Protein AF-0000000072548575 (afdb_homodimer)

Foldseek 3Di:
DKEKEAAPDPVQRVLLVCLCVVQPHDYHYDYQLRDDLVNLVLQCQLDPHSCVFFDPVLNVVCVVPVDDPVVSSVVCNVGVNHTTQPGWMDDDSDIDGVDGSVRSCVSHDPVVVVVVVVVVVVVVV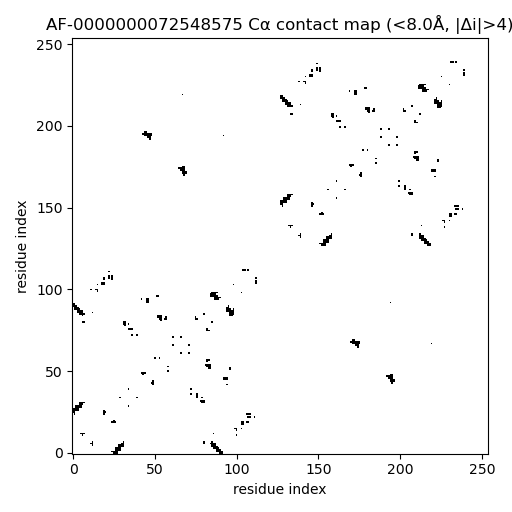VD/DKEKEAAPDPVQRVLLVCLCVVQPHDYHYDYQLRDDLVNLVLQCQLDPHSCVFFDPVLNVVCVVPVDDPVVSSVVCNVGVNHTTQDGWMDDDSDIDGVDGSVRSCVSHDPVVNVVVVVVVVVVVVVD

pLDDT: mean 92.43, std 7.22, range [57.81, 98.56]

Organism: Streptococcus suis (strain BM407) (NCBI:txid568814)

Structure (mmCIF, N/CA/C/O backbone):
data_AF-0000000072548575-model_v1
#
loop_
_entity.id
_entity.type
_entity.pdbx_description
1 polymer 'Arsenate reductase'
#
loop_
_atom_site.group_PDB
_atom_site.id
_atom_site.type_symbol
_atom_site.label_atom_id
_atom_site.label_alt_id
_atom_site.label_comp_id
_atom_site.label_asym_id
_atom_site.label_entity_id
_atom_site.label_seq_id
_atom_site.pdbx_PDB_ins_code
_atom_site.Cartn_x
_atom_site.Cartn_y
_atom_site.Cartn_z
_atom_site.occupancy
_atom_site.B_iso_or_equiv
_atom_site.auth_seq_id
_atom_site.auth_comp_id
_atom_site.auth_asym_id
_atom_site.auth_atom_id
_atom_site.pdbx_PDB_model_num
ATOM 1 N N . MET A 1 1 ? -8.891 12.344 17.984 1 85.69 1 MET A N 1
ATOM 2 C CA . MET A 1 1 ? -7.711 13.156 18.25 1 85.69 1 MET A CA 1
ATOM 3 C C . MET A 1 1 ? -6.859 13.305 16.984 1 85.69 1 MET A C 1
ATOM 5 O O . MET A 1 1 ? -6.766 12.375 16.188 1 85.69 1 MET A O 1
ATOM 9 N N . LEU A 1 2 ? -6.418 14.523 16.844 1 95.12 2 LEU A N 1
ATOM 10 C CA . LEU A 1 2 ? -5.613 14.852 15.672 1 95.12 2 LEU A CA 1
ATOM 11 C C . LEU A 1 2 ? -4.152 14.477 15.891 1 95.12 2 LEU A C 1
ATOM 13 O O . LEU A 1 2 ? -3.619 14.656 16.984 1 95.12 2 LEU A O 1
ATOM 17 N N . GLU A 1 3 ? -3.57 13.828 14.898 1 97.38 3 GLU A N 1
ATOM 18 C CA . GLU A 1 3 ? -2.133 13.578 14.93 1 97.38 3 GLU A CA 1
ATOM 19 C C . GLU A 1 3 ? -1.395 14.461 13.93 1 97.38 3 GLU A C 1
ATOM 21 O O . GLU A 1 3 ? -1.785 14.547 12.766 1 97.38 3 GLU A O 1
ATOM 26 N N . VAL A 1 4 ? -0.357 15.055 14.5 1 97.88 4 VAL A N 1
ATOM 27 C CA . VAL A 1 4 ? 0.441 15.93 13.648 1 97.88 4 VAL A CA 1
ATOM 28 C C . VAL A 1 4 ? 1.871 15.398 13.562 1 97.88 4 VAL A C 1
ATOM 30 O O . VAL A 1 4 ? 2.521 15.18 14.586 1 97.88 4 VAL A O 1
ATOM 33 N N . TYR A 1 5 ? 2.297 15.156 12.367 1 98.38 5 TYR A N 1
ATOM 34 C CA . TYR A 1 5 ? 3.684 14.805 12.094 1 98.38 5 TYR A CA 1
ATOM 35 C C . TYR A 1 5 ? 4.461 16 11.57 1 98.38 5 TYR A C 1
ATOM 37 O O . TYR A 1 5 ? 4.133 16.547 10.516 1 98.38 5 TYR A O 1
ATOM 45 N N . LEU A 1 6 ? 5.496 16.344 12.227 1 97.56 6 LEU A N 1
ATOM 46 C CA . LEU A 1 6 ? 6.184 17.609 11.969 1 97.56 6 LEU A CA 1
ATOM 47 C C . LEU A 1 6 ? 7.223 17.453 10.859 1 97.56 6 LEU A C 1
ATOM 49 O O . LEU A 1 6 ? 7.855 16.391 10.75 1 97.56 6 LEU A O 1
ATOM 53 N N . GLY A 1 7 ? 7.336 18.531 10.094 1 95.56 7 GLY A N 1
ATOM 54 C CA . GLY A 1 7 ? 8.352 18.562 9.055 1 95.56 7 GLY A CA 1
ATOM 55 C C . GLY A 1 7 ? 9.688 19.109 9.539 1 95.56 7 GLY A C 1
ATOM 56 O O . GLY A 1 7 ? 9.961 19.094 10.742 1 95.56 7 GLY A O 1
ATOM 57 N N . ASN A 1 8 ? 10.547 19.438 8.578 1 93.5 8 ASN A N 1
ATOM 58 C CA . ASN A 1 8 ? 11.906 19.859 8.914 1 93.5 8 ASN A CA 1
ATOM 59 C C . ASN A 1 8 ? 12 21.375 9.078 1 93.5 8 ASN A C 1
ATOM 61 O O . ASN A 1 8 ? 13.055 21.906 9.422 1 93.5 8 ASN A O 1
ATOM 65 N N . ASN A 1 9 ? 10.984 22.016 8.812 1 93.81 9 ASN A N 1
ATOM 66 C CA . ASN A 1 9 ? 10.969 23.469 8.961 1 93.81 9 ASN A CA 1
ATOM 67 C C . ASN A 1 9 ? 10.336 23.891 10.289 1 93.81 9 ASN A C 1
ATOM 69 O O . ASN A 1 9 ? 9.133 23.719 10.484 1 93.81 9 ASN A O 1
ATOM 73 N N . ALA A 1 10 ? 11.141 24.375 11.055 1 94.06 10 ALA A N 1
ATOM 74 C CA . ALA A 1 10 ? 10.719 24.719 12.406 1 94.06 10 ALA A CA 1
ATOM 75 C C . ALA A 1 10 ? 9.68 25.828 12.398 1 94.06 10 ALA A C 1
ATOM 77 O O . ALA A 1 10 ? 8.734 25.828 13.188 1 94.06 10 ALA A O 1
ATOM 78 N N . ASN A 1 11 ? 9.852 26.828 11.516 1 95.06 11 ASN A N 1
ATOM 79 C CA . ASN A 1 11 ? 8.906 27.938 11.461 1 95.06 11 ASN A CA 1
ATOM 80 C C . ASN A 1 11 ? 7.52 27.469 11.016 1 95.06 11 ASN A C 1
ATOM 82 O O . ASN A 1 11 ? 6.512 27.828 11.625 1 95.06 11 ASN A O 1
ATOM 86 N N . THR A 1 12 ? 7.539 26.688 9.984 1 93.38 12 THR A N 1
ATOM 87 C CA . THR A 1 12 ? 6.273 26.156 9.508 1 93.38 12 THR A CA 1
ATOM 88 C C . THR A 1 12 ? 5.605 25.297 10.578 1 93.38 12 THR A C 1
ATOM 90 O O . THR A 1 12 ? 4.398 25.406 10.805 1 93.38 12 THR A O 1
ATOM 93 N N . ASN A 1 13 ? 6.379 24.453 11.25 1 96.31 13 ASN A N 1
ATOM 94 C CA . ASN A 1 13 ? 5.852 23.641 12.336 1 96.31 13 ASN A CA 1
ATOM 95 C C . ASN A 1 13 ? 5.215 24.5 13.422 1 96.31 13 ASN A C 1
ATOM 97 O O . ASN A 1 13 ? 4.102 24.203 13.867 1 96.31 13 ASN A O 1
ATOM 101 N N . GLN A 1 14 ? 5.941 25.516 13.773 1 96.12 14 GLN A N 1
ATOM 102 C CA . GLN A 1 14 ? 5.488 26.391 14.844 1 96.12 14 GLN A CA 1
ATOM 103 C C . GLN A 1 14 ? 4.188 27.094 14.461 1 96.12 14 GLN A C 1
ATOM 105 O O . GLN A 1 14 ? 3.256 27.156 15.266 1 96.12 14 GLN A O 1
ATOM 110 N N . ASP A 1 15 ? 4.129 27.625 13.25 1 96.25 15 ASP A N 1
ATOM 111 C CA . ASP A 1 15 ? 2.936 28.312 12.781 1 96.25 15 ASP A CA 1
ATOM 112 C C . ASP A 1 15 ? 1.728 27.375 12.758 1 96.25 15 ASP A C 1
ATOM 114 O O . ASP A 1 15 ? 0.638 27.75 13.195 1 96.25 15 ASP A O 1
ATOM 118 N N . LEU A 1 16 ? 1.926 26.234 12.266 1 95.56 16 LEU A N 1
ATOM 119 C CA . LEU A 1 16 ? 0.871 25.234 12.164 1 95.56 16 LEU A CA 1
ATOM 120 C C . LEU A 1 16 ? 0.317 24.875 13.539 1 95.56 16 LEU A C 1
ATOM 122 O O . LEU A 1 16 ? -0.897 24.922 13.758 1 95.56 16 LEU A O 1
ATOM 126 N N . LEU A 1 17 ? 1.174 24.609 14.508 1 96.06 17 LEU A N 1
ATOM 127 C CA . LEU A 1 17 ? 0.765 24.234 15.852 1 96.06 17 LEU A CA 1
ATOM 128 C C . LEU A 1 17 ? 0.104 25.406 16.562 1 96.06 17 LEU A C 1
ATOM 130 O O . LEU A 1 17 ? -0.819 25.203 17.359 1 96.06 17 LEU A O 1
ATOM 134 N N . ALA A 1 18 ? 0.625 26.594 16.281 1 96.38 18 ALA A N 1
ATOM 135 C CA . ALA A 1 18 ? 0.05 27.781 16.891 1 96.38 18 ALA A CA 1
ATOM 136 C C . ALA A 1 18 ? -1.42 27.938 16.516 1 96.38 18 ALA A C 1
ATOM 138 O O . ALA A 1 18 ? -2.25 28.297 17.359 1 96.38 18 ALA A O 1
ATOM 139 N N . ILE A 1 19 ? -1.729 27.656 15.258 1 94.69 19 ILE A N 1
ATOM 140 C CA . ILE A 1 19 ? -3.102 27.766 14.773 1 94.69 19 ILE A CA 1
ATOM 141 C C . ILE A 1 19 ? -3.992 26.781 15.531 1 94.69 19 ILE A C 1
ATOM 143 O O . ILE A 1 19 ? -5.051 27.156 16.047 1 94.69 19 ILE A O 1
ATOM 147 N N . LEU A 1 20 ? -3.578 25.578 15.703 1 95 20 LEU A N 1
ATOM 148 C CA . LEU A 1 20 ? -4.359 24.547 16.391 1 95 20 LEU A CA 1
ATOM 149 C C . LEU A 1 20 ? -4.543 24.906 17.859 1 95 20 LEU A C 1
ATOM 151 O O . LEU A 1 20 ? -5.648 24.797 18.391 1 95 20 LEU A O 1
ATOM 155 N N . THR A 1 21 ? -3.455 25.344 18.422 1 94.94 21 THR A N 1
ATOM 156 C CA . THR A 1 21 ? -3.473 25.656 19.859 1 94.94 21 THR A CA 1
ATOM 157 C C . THR A 1 21 ? -4.34 26.891 20.125 1 94.94 21 THR A C 1
ATOM 159 O O . THR A 1 21 ? -5.098 26.922 21.094 1 94.94 21 THR A O 1
ATOM 162 N N . THR A 1 22 ? -4.203 27.812 19.281 1 93.75 22 THR A N 1
ATOM 163 C CA . THR A 1 22 ? -4.945 29.062 19.438 1 93.75 22 THR A CA 1
ATOM 164 C C . THR A 1 22 ? -6.445 28.797 19.469 1 93.75 22 THR A C 1
ATOM 166 O O . THR A 1 22 ? -7.172 29.406 20.266 1 93.75 22 THR A O 1
ATOM 169 N N . TYR A 1 23 ? -6.871 27.797 18.75 1 92.62 23 TYR A N 1
ATOM 170 C CA . TYR A 1 23 ? -8.305 27.562 18.641 1 92.62 23 TYR A CA 1
ATOM 171 C C . TYR A 1 23 ? -8.719 26.328 19.438 1 92.62 23 TYR A C 1
ATOM 173 O O . TYR A 1 23 ? -9.812 25.797 19.234 1 92.62 23 TYR A O 1
ATOM 181 N N . GLY A 1 24 ? -7.828 25.828 20.125 1 92 24 GLY A N 1
ATOM 182 C CA . GLY A 1 24 ? -8.148 24.828 21.141 1 92 24 GLY A CA 1
ATOM 183 C C . GLY A 1 24 ? -8.289 23.438 20.578 1 92 24 GLY A C 1
ATOM 184 O O . GLY A 1 24 ? -9.047 22.609 21.109 1 92 24 GLY A O 1
ATOM 185 N N . VAL A 1 25 ? -7.629 23.172 19.5 1 94.38 25 VAL A N 1
ATOM 186 C CA . VAL A 1 25 ? -7.676 21.844 18.922 1 94.38 25 VAL A CA 1
ATOM 187 C C . VAL A 1 25 ? -6.68 20.922 19.641 1 94.38 25 VAL A C 1
ATOM 189 O O . VAL A 1 25 ? -5.508 21.281 19.797 1 94.38 25 VAL A O 1
ATOM 192 N N . THR A 1 26 ? -7.145 19.797 20.109 1 94.75 26 THR A N 1
ATOM 193 C CA . THR A 1 26 ? -6.281 18.812 20.766 1 94.75 26 THR A CA 1
ATOM 194 C C . THR A 1 26 ? -5.551 17.969 19.719 1 94.75 26 THR A C 1
ATOM 196 O O . THR A 1 26 ? -6.16 17.469 18.766 1 94.75 26 THR A O 1
ATOM 199 N N . TYR A 1 27 ? -4.273 17.812 19.906 1 96.5 27 TYR A N 1
ATOM 200 C CA . TYR A 1 27 ? -3.496 17.031 18.953 1 96.5 27 TYR A CA 1
ATOM 201 C C . TYR A 1 27 ? -2.291 16.391 19.641 1 96.5 27 TYR A C 1
ATOM 203 O O . TYR A 1 27 ? -1.844 16.859 20.688 1 96.5 27 TYR A O 1
ATOM 211 N N . ARG A 1 28 ? -1.91 15.32 19.047 1 95.94 28 ARG A N 1
ATOM 212 C CA . ARG A 1 28 ? -0.632 14.688 19.359 1 95.94 28 ARG A CA 1
ATOM 213 C C . ARG A 1 28 ? 0.414 15.008 18.297 1 95.94 28 ARG A C 1
ATOM 215 O O . ARG A 1 28 ? 0.117 14.992 17.109 1 95.94 28 ARG A O 1
ATOM 222 N N . CYS A 1 29 ? 1.575 15.312 18.812 1 96.06 29 CYS A N 1
ATOM 223 C CA . CYS A 1 29 ? 2.643 15.703 17.906 1 96.06 29 CYS A CA 1
ATOM 224 C C . CYS A 1 29 ? 3.738 14.641 17.859 1 96.06 29 CYS A C 1
ATOM 226 O O . CYS A 1 29 ? 4.176 14.156 18.906 1 96.06 29 CYS A O 1
ATOM 228 N N . ILE A 1 30 ? 4.125 14.312 16.641 1 96.69 30 ILE A N 1
ATOM 229 C CA . ILE A 1 30 ? 5.18 13.32 16.453 1 96.69 30 ILE A CA 1
ATOM 230 C C . ILE A 1 30 ? 6.25 13.883 15.516 1 96.69 30 ILE A C 1
ATOM 232 O O . ILE A 1 30 ? 5.934 14.422 14.453 1 96.69 30 ILE A O 1
ATOM 236 N N . LYS A 1 31 ? 7.504 13.742 15.898 1 96.44 31 LYS A N 1
ATOM 237 C CA . LYS A 1 31 ? 8.609 14.18 15.047 1 96.44 31 LYS A CA 1
ATOM 238 C C . LYS A 1 31 ? 8.922 13.141 13.977 1 96.44 31 LYS A C 1
ATOM 240 O O . LYS A 1 31 ? 8.703 11.945 14.18 1 96.44 31 LYS A O 1
ATOM 245 N N . ALA A 1 32 ? 9.5 13.602 12.891 1 94.69 32 ALA A N 1
ATOM 246 C CA . ALA A 1 32 ? 9.836 12.719 11.781 1 94.69 32 ALA A CA 1
ATOM 247 C C . ALA A 1 32 ? 10.789 11.617 12.234 1 94.69 32 ALA A C 1
ATOM 249 O O . ALA A 1 32 ? 10.656 10.461 11.82 1 94.69 32 ALA A O 1
ATOM 250 N N . CYS A 1 33 ? 11.727 11.977 13.086 1 94 33 CYS A N 1
ATOM 251 C CA . CYS A 1 33 ? 12.75 11.031 13.531 1 94 33 CYS A CA 1
ATOM 252 C C . CYS A 1 33 ? 12.156 9.953 14.414 1 94 33 CYS A C 1
ATOM 254 O O . CYS A 1 33 ? 12.789 8.922 14.656 1 94 33 CYS A O 1
ATOM 256 N N . ASP A 1 34 ? 10.961 10.18 14.898 1 96.5 34 ASP A N 1
ATOM 257 C CA . ASP A 1 34 ? 10.305 9.227 15.789 1 96.5 34 ASP A CA 1
ATOM 258 C C . ASP A 1 34 ? 9.391 8.281 15.008 1 96.5 34 ASP A C 1
ATOM 260 O O . ASP A 1 34 ? 8.789 7.379 15.586 1 96.5 34 ASP A O 1
ATOM 264 N N . VAL A 1 35 ? 9.297 8.422 13.758 1 97.5 35 VAL A N 1
ATOM 265 C CA . VAL A 1 35 ? 8.484 7.547 12.914 1 97.5 35 VAL A CA 1
ATOM 266 C C . VAL A 1 35 ? 9.188 6.199 12.742 1 97.5 35 VAL A C 1
ATOM 268 O O . VAL A 1 35 ? 10.344 6.145 12.305 1 97.5 35 VAL A O 1
ATOM 271 N N . ASN A 1 36 ? 8.508 5.191 13.156 1 97 36 ASN A N 1
ATOM 272 C CA . ASN A 1 36 ? 9.031 3.844 12.961 1 97 36 ASN A CA 1
ATOM 273 C C . ASN A 1 36 ? 8.164 3.039 12 1 97 36 ASN A C 1
ATOM 275 O O . ASN A 1 36 ? 7.219 3.572 11.414 1 97 36 ASN A O 1
ATOM 279 N N . ARG A 1 37 ? 8.492 1.777 11.82 1 96.12 37 ARG A N 1
ATOM 280 C CA . ARG A 1 37 ? 7.801 0.924 10.859 1 96.12 37 ARG A CA 1
ATOM 281 C C . ARG A 1 37 ? 6.32 0.806 11.203 1 96.12 37 ARG A C 1
ATOM 283 O O . ARG A 1 37 ? 5.465 0.883 10.32 1 96.12 37 ARG A O 1
ATOM 290 N N . GLU A 1 38 ? 6.035 0.6 12.461 1 96.06 38 GLU A N 1
ATOM 291 C CA . GLU A 1 38 ? 4.652 0.463 12.906 1 96.06 38 GLU A CA 1
ATOM 292 C C . GLU A 1 38 ? 3.848 1.723 12.594 1 96.06 38 GLU A C 1
ATOM 294 O O . GLU A 1 38 ? 2.729 1.641 12.086 1 96.06 38 GLU A O 1
ATOM 299 N N . ILE A 1 39 ? 4.387 2.826 12.906 1 96.69 39 ILE A N 1
ATOM 300 C CA . ILE A 1 39 ? 3.729 4.102 12.648 1 96.69 39 ILE A CA 1
ATOM 301 C C . ILE A 1 39 ? 3.518 4.277 11.141 1 96.69 39 ILE A C 1
ATOM 303 O O . ILE A 1 39 ? 2.418 4.617 10.695 1 96.69 39 ILE A O 1
ATOM 307 N N . LEU A 1 40 ? 4.496 4.012 10.359 1 97.31 40 LEU A N 1
ATOM 308 C CA . LEU A 1 40 ? 4.426 4.195 8.914 1 97.31 40 LEU A CA 1
ATOM 309 C C . LEU A 1 40 ? 3.355 3.299 8.305 1 97.31 40 LEU A C 1
ATOM 311 O O . LEU A 1 40 ? 2.566 3.746 7.469 1 97.31 40 LEU A O 1
ATOM 315 N N . LEU A 1 41 ? 3.338 2.088 8.773 1 94.12 41 LEU A N 1
ATOM 316 C CA . LEU A 1 41 ? 2.336 1.156 8.266 1 94.12 41 LEU A CA 1
ATOM 317 C C . LEU A 1 41 ? 0.931 1.61 8.648 1 94.12 41 LEU A C 1
ATOM 319 O O . LEU A 1 41 ? -0.012 1.439 7.871 1 94.12 41 LEU A O 1
ATOM 323 N N . SER A 1 42 ? 0.797 2.152 9.82 1 94.62 42 SER A N 1
ATOM 324 C CA . SER A 1 42 ? -0.494 2.686 10.242 1 94.62 42 SER A CA 1
ATOM 325 C C . SER A 1 42 ? -0.93 3.846 9.352 1 94.62 42 SER A C 1
ATOM 327 O O . SER A 1 42 ? -2.107 3.961 9.008 1 94.62 42 SER A O 1
ATOM 329 N N . LEU A 1 43 ? -0 4.676 8.961 1 96.75 43 LEU A N 1
ATOM 330 C CA . LEU A 1 43 ? -0.288 5.773 8.039 1 96.75 43 LEU A CA 1
ATOM 331 C C . LEU A 1 43 ? -0.727 5.242 6.68 1 96.75 43 LEU A C 1
ATOM 333 O O . LEU A 1 43 ? -1.72 5.711 6.117 1 96.75 43 LEU A O 1
ATOM 337 N N . PHE A 1 44 ? 0.007 4.234 6.234 1 95.38 44 PHE A N 1
ATOM 338 C CA . PHE A 1 44 ? -0.315 3.625 4.949 1 95.38 44 PHE A CA 1
ATOM 339 C C . PHE A 1 44 ? -1.73 3.061 4.957 1 95.38 44 PHE A C 1
ATOM 341 O O . PHE A 1 44 ? -2.469 3.205 3.982 1 95.38 44 PHE A O 1
ATOM 348 N N . ALA A 1 45 ? -2.066 2.486 6.016 1 93.62 45 ALA A N 1
ATOM 349 C CA . ALA A 1 45 ? -3.354 1.805 6.137 1 93.62 45 ALA A CA 1
ATOM 350 C C . ALA A 1 45 ? -4.508 2.799 6.07 1 93.62 45 ALA A C 1
ATOM 352 O O . ALA A 1 45 ? -5.648 2.418 5.797 1 93.62 45 ALA A O 1
ATOM 353 N N . LYS A 1 46 ? -4.223 3.998 6.285 1 94.25 46 LYS A N 1
ATOM 354 C CA . LYS A 1 46 ? -5.27 5.016 6.348 1 94.25 46 LYS A CA 1
ATOM 355 C C . LYS A 1 46 ? -5.41 5.742 5.012 1 94.25 46 LYS A C 1
ATOM 357 O O . LYS A 1 46 ? -6.203 6.676 4.887 1 94.25 46 LYS A O 1
ATOM 362 N N . THR A 1 47 ? -4.656 5.324 4.027 1 93.75 47 THR A N 1
ATOM 363 C CA . THR A 1 47 ? -4.703 5.957 2.713 1 93.75 47 THR A CA 1
ATOM 364 C C . THR A 1 47 ? -5.215 4.98 1.659 1 93.75 47 THR A C 1
ATOM 366 O O . THR A 1 47 ? -5.188 3.766 1.867 1 93.75 47 THR A O 1
ATOM 369 N N . THR A 1 48 ? -5.711 5.523 0.575 1 90.62 48 THR A N 1
ATOM 370 C CA . THR A 1 48 ? -6.098 4.719 -0.578 1 90.62 48 THR A CA 1
ATOM 371 C C . THR A 1 48 ? -4.867 4.266 -1.36 1 90.62 48 THR A C 1
ATOM 373 O O . THR A 1 48 ? -4.852 3.176 -1.933 1 90.62 48 THR A O 1
ATOM 376 N N . ASP A 1 49 ? -3.891 5.133 -1.382 1 93 49 ASP A N 1
ATOM 377 C CA . ASP A 1 49 ? -2.598 4.941 -2.029 1 93 49 ASP A CA 1
ATOM 378 C C . ASP A 1 49 ? -1.472 5.559 -1.202 1 93 49 ASP A C 1
ATOM 380 O O . ASP A 1 49 ? -1.347 6.781 -1.127 1 93 49 ASP A O 1
ATOM 384 N N . CYS A 1 50 ? -0.659 4.684 -0.667 1 95.19 50 CYS A N 1
ATOM 385 C CA . CYS A 1 50 ? 0.355 5.141 0.276 1 95.19 50 CYS A CA 1
ATOM 386 C C . CYS A 1 50 ? 1.396 6.012 -0.421 1 95.19 50 CYS A C 1
ATOM 388 O O . CYS A 1 50 ? 2.107 6.777 0.23 1 95.19 50 CYS A O 1
ATOM 390 N N . PHE A 1 51 ? 1.456 6.016 -1.732 1 94.88 51 PHE A N 1
ATOM 391 C CA . PHE A 1 51 ? 2.455 6.789 -2.461 1 94.88 51 PHE A CA 1
ATOM 392 C C . PHE A 1 51 ? 2.178 8.281 -2.34 1 94.88 51 PHE A C 1
ATOM 394 O O . PHE A 1 51 ? 3.07 9.102 -2.555 1 94.88 51 PHE A O 1
ATOM 401 N N . GLU A 1 52 ? 1.008 8.617 -2.014 1 95.38 52 GLU A N 1
ATOM 402 C CA . GLU A 1 52 ? 0.63 10.016 -1.873 1 95.38 52 GLU A CA 1
ATOM 403 C C . GLU A 1 52 ? 1.363 10.672 -0.706 1 95.38 52 GLU A C 1
ATOM 405 O O . GLU A 1 52 ? 1.403 11.898 -0.603 1 95.38 52 GLU A O 1
ATOM 410 N N . LEU A 1 53 ? 1.878 9.852 0.166 1 98.06 53 LEU A N 1
ATOM 411 C CA . LEU A 1 53 ? 2.557 10.344 1.358 1 98.06 53 LEU A CA 1
ATOM 412 C C . LEU A 1 53 ? 4.023 10.648 1.063 1 98.06 53 LEU A C 1
ATOM 414 O O . LEU A 1 53 ? 4.699 11.297 1.866 1 98.06 53 LEU A O 1
ATOM 418 N N . LEU A 1 54 ? 4.492 10.156 -0.059 1 98.19 54 LEU A N 1
ATOM 419 C CA . LEU A 1 54 ? 5.918 10.211 -0.371 1 98.19 54 LEU A CA 1
ATOM 420 C C . LEU A 1 54 ? 6.277 11.539 -1.026 1 98.19 54 LEU A C 1
ATOM 422 O O . LEU A 1 54 ? 5.512 12.062 -1.841 1 98.19 54 LEU A O 1
ATOM 426 N N . SER A 1 55 ? 7.496 11.992 -0.674 1 97.88 55 SER A N 1
ATOM 427 C CA . SER A 1 55 ? 8.008 13.188 -1.332 1 97.88 55 SER A CA 1
ATOM 428 C C . SER A 1 55 ? 8.164 12.969 -2.832 1 97.88 55 SER A C 1
ATOM 430 O O . SER A 1 55 ? 8.328 11.836 -3.287 1 97.88 55 SER A O 1
ATOM 432 N N . PRO A 1 56 ? 8.18 14.055 -3.572 1 97 56 PRO A N 1
ATOM 433 C CA . PRO A 1 56 ? 8.383 13.93 -5.02 1 97 56 PRO A CA 1
ATOM 434 C C . PRO A 1 56 ? 9.703 13.258 -5.379 1 97 56 PRO A C 1
ATOM 436 O O . PRO A 1 56 ? 9.766 12.453 -6.309 1 97 56 PRO A O 1
ATOM 439 N N . ARG A 1 57 ? 10.688 13.617 -4.652 1 96.5 57 ARG A N 1
ATOM 440 C CA . ARG A 1 57 ? 11.992 13.016 -4.895 1 96.5 57 ARG A CA 1
ATOM 441 C C . ARG A 1 57 ? 11.945 11.508 -4.664 1 96.5 57 ARG A C 1
ATOM 443 O O . ARG A 1 57 ? 12.461 10.734 -5.477 1 96.5 57 ARG A O 1
ATOM 450 N N . PHE A 1 58 ? 11.336 11.117 -3.602 1 97.56 58 PHE A N 1
ATOM 451 C CA . PHE A 1 58 ? 11.266 9.695 -3.289 1 97.56 58 PHE A CA 1
ATOM 452 C C . PHE A 1 58 ? 10.406 8.961 -4.312 1 97.56 58 PHE A C 1
ATOM 454 O O . PHE A 1 58 ? 10.727 7.844 -4.715 1 97.56 58 PHE A O 1
ATOM 461 N N . LEU A 1 59 ? 9.336 9.578 -4.691 1 95.81 59 LEU A N 1
ATOM 462 C CA . LEU A 1 59 ? 8.445 8.969 -5.676 1 95.81 59 LEU A CA 1
ATOM 463 C C . LEU A 1 59 ? 9.188 8.711 -6.988 1 95.81 59 LEU A C 1
ATOM 465 O O . LEU A 1 59 ? 9 7.672 -7.617 1 95.81 59 LEU A O 1
ATOM 469 N N . ARG A 1 60 ? 9.945 9.656 -7.402 1 95.19 60 ARG A N 1
ATOM 470 C CA . ARG A 1 60 ? 10.742 9.492 -8.609 1 95.19 60 ARG A CA 1
ATOM 471 C C . ARG A 1 60 ? 11.719 8.328 -8.461 1 95.19 60 ARG A C 1
ATOM 473 O O . ARG A 1 60 ? 11.875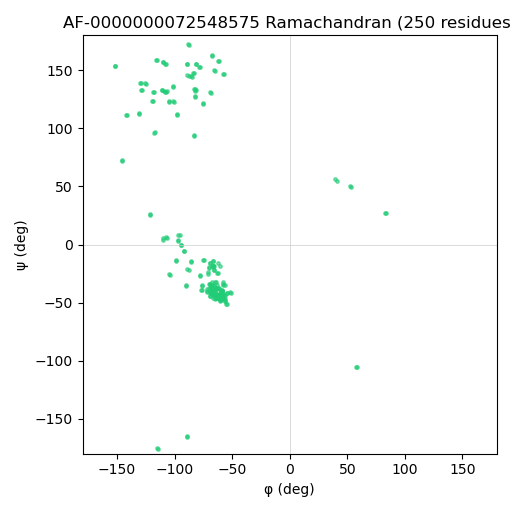 7.516 -9.375 1 95.19 60 ARG A O 1
ATOM 480 N N . PHE A 1 61 ? 12.352 8.336 -7.367 1 95.94 61 PHE A N 1
ATOM 481 C CA . PHE A 1 61 ? 13.273 7.25 -7.059 1 95.94 61 PHE A CA 1
ATOM 482 C C . PHE A 1 61 ? 12.578 5.898 -7.152 1 95.94 61 PHE A C 1
ATOM 484 O O . PHE A 1 61 ? 13.078 4.977 -7.793 1 95.94 61 PHE A O 1
ATOM 491 N N . LYS A 1 62 ? 11.438 5.781 -6.48 1 92.88 62 LYS A N 1
ATOM 492 C CA . LYS A 1 62 ? 10.672 4.539 -6.469 1 92.88 62 LYS A CA 1
ATOM 493 C C . LYS A 1 62 ? 10.312 4.102 -7.887 1 92.88 62 LYS A C 1
ATOM 495 O O . LYS A 1 62 ? 10.359 2.91 -8.203 1 92.88 62 LYS A O 1
ATOM 500 N N . ARG A 1 63 ? 9.891 5.012 -8.703 1 89.88 63 ARG A N 1
ATOM 501 C CA . ARG A 1 63 ? 9.5 4.719 -10.078 1 89.88 63 ARG A CA 1
ATOM 502 C C . ARG A 1 63 ? 10.688 4.223 -10.891 1 89.88 63 ARG A C 1
ATOM 504 O O . ARG A 1 63 ? 10.547 3.346 -11.75 1 89.88 63 ARG A O 1
ATOM 511 N N . GLN A 1 64 ? 11.758 4.707 -10.547 1 93.12 64 GLN A N 1
ATOM 512 C CA . GLN A 1 64 ? 12.977 4.391 -11.289 1 93.12 64 GLN A CA 1
ATOM 513 C C . GLN A 1 64 ? 13.492 2.998 -10.93 1 93.12 64 GLN A C 1
ATOM 515 O O . GLN A 1 64 ? 13.953 2.26 -11.797 1 93.12 64 GLN A O 1
ATOM 520 N N . TYR A 1 65 ? 13.445 2.545 -9.719 1 90.88 65 TYR A N 1
ATOM 521 C CA . TYR A 1 65 ? 14.141 1.339 -9.281 1 90.88 65 TYR A CA 1
ATOM 522 C C . TYR A 1 65 ? 13.148 0.221 -8.977 1 90.88 65 TYR A C 1
ATOM 524 O O . TYR A 1 65 ? 13.547 -0.912 -8.695 1 90.88 65 TYR A O 1
ATOM 532 N N . SER A 1 66 ? 11.922 0.322 -9.164 1 86.81 66 SER A N 1
ATOM 533 C CA . SER A 1 66 ? 10.898 -0.694 -8.93 1 86.81 66 SER A CA 1
ATOM 534 C C . SER A 1 66 ? 11.164 -1.458 -7.637 1 86.81 66 SER A C 1
ATOM 536 O O . SER A 1 66 ? 11.258 -2.688 -7.645 1 86.81 66 SER A O 1
ATOM 538 N N . ILE A 1 67 ? 11.297 -0.864 -6.574 1 90.88 67 ILE A N 1
ATOM 539 C CA . ILE A 1 67 ? 11.602 -1.47 -5.281 1 90.88 67 ILE A CA 1
ATOM 540 C C . ILE A 1 67 ? 10.312 -1.993 -4.645 1 90.88 67 ILE A C 1
ATOM 542 O O . ILE A 1 67 ? 9.242 -1.419 -4.836 1 90.88 67 ILE A O 1
ATOM 546 N N . SER A 1 68 ? 10.469 -3.086 -3.883 1 90.12 68 SER 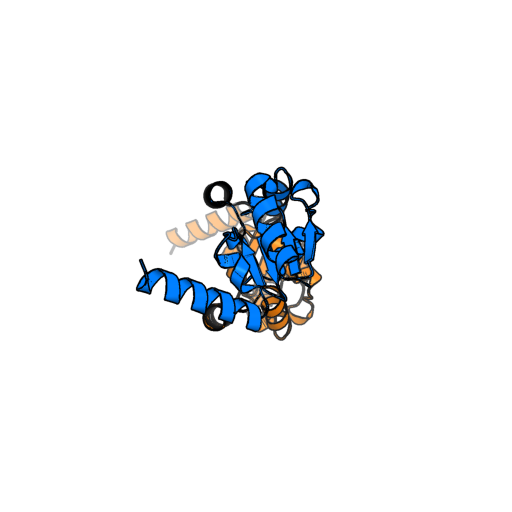A N 1
ATOM 547 C CA . SER A 1 68 ? 9.328 -3.646 -3.162 1 90.12 68 SER A CA 1
ATOM 548 C C . SER A 1 68 ? 8.852 -2.703 -2.062 1 90.12 68 SER A C 1
ATOM 550 O O . SER A 1 68 ? 9.578 -1.795 -1.657 1 90.12 68 SER A O 1
ATOM 552 N N . LEU A 1 69 ? 7.688 -2.961 -1.638 1 92.88 69 LEU A N 1
ATOM 553 C CA . LEU A 1 69 ? 7.145 -2.154 -0.552 1 92.88 69 LEU A CA 1
ATOM 554 C C . LEU A 1 69 ? 8.031 -2.234 0.683 1 92.88 69 LEU A C 1
ATOM 556 O O . LEU A 1 69 ? 8.289 -1.22 1.339 1 92.88 69 LEU A O 1
ATOM 560 N N . ASN A 1 70 ? 8.508 -3.404 1.012 1 92.44 70 ASN A N 1
ATOM 561 C CA . ASN A 1 70 ? 9.398 -3.559 2.158 1 92.44 70 ASN A CA 1
ATOM 562 C C . ASN A 1 70 ? 10.664 -2.725 1.999 1 92.44 70 ASN A C 1
ATOM 564 O O . ASN A 1 70 ? 11.102 -2.066 2.945 1 92.44 70 ASN A O 1
ATOM 568 N N . GLU A 1 71 ? 11.227 -2.799 0.867 1 93.94 71 GLU A N 1
ATOM 569 C CA . GLU A 1 71 ? 12.414 -1.99 0.593 1 93.94 71 GLU A CA 1
ATOM 570 C C . GLU A 1 71 ? 12.094 -0.5 0.671 1 93.94 71 GLU A C 1
ATOM 572 O O . GLU A 1 71 ? 12.883 0.284 1.196 1 93.94 71 GLU A O 1
ATOM 577 N N . MET A 1 72 ? 10.984 -0.198 0.092 1 96.31 72 MET A N 1
ATOM 578 C CA . MET A 1 72 ? 10.523 1.188 0.133 1 96.31 72 MET A CA 1
ATOM 579 C C . MET A 1 72 ? 10.414 1.682 1.571 1 96.31 72 MET A C 1
ATOM 581 O O . MET A 1 72 ? 10.93 2.746 1.911 1 96.31 72 MET A O 1
ATOM 585 N N . ILE A 1 73 ? 9.766 0.891 2.418 1 96.75 73 ILE A N 1
ATOM 586 C CA . ILE A 1 73 ? 9.578 1.245 3.82 1 96.75 73 ILE A CA 1
ATOM 587 C C . ILE A 1 73 ? 10.938 1.454 4.488 1 96.75 73 ILE A C 1
ATOM 589 O O . ILE A 1 73 ? 11.141 2.438 5.203 1 96.75 73 ILE A O 1
ATOM 593 N N . GLN A 1 74 ? 11.82 0.594 4.203 1 96.56 74 GLN A N 1
ATOM 594 C CA . GLN A 1 74 ? 13.156 0.696 4.777 1 96.56 74 GLN A CA 1
ATOM 595 C C . GLN A 1 74 ? 13.836 1.994 4.359 1 96.56 74 GLN A C 1
ATOM 597 O O . GLN A 1 74 ? 14.461 2.672 5.184 1 96.56 74 GLN A O 1
ATOM 602 N N . LEU A 1 75 ? 13.719 2.324 3.188 1 97.19 75 LEU A N 1
ATOM 603 C CA . LEU A 1 75 ? 14.367 3.521 2.66 1 97.19 75 LEU A CA 1
ATOM 604 C C . LEU A 1 75 ? 13.719 4.781 3.229 1 97.19 75 LEU A C 1
ATOM 606 O O . LEU A 1 75 ? 14.414 5.742 3.562 1 97.19 75 LEU A O 1
ATOM 610 N N . ILE A 1 76 ? 12.367 4.781 3.264 1 97.94 76 ILE A N 1
ATOM 611 C CA . ILE A 1 76 ? 11.656 5.922 3.832 1 97.94 76 ILE A CA 1
ATOM 612 C C . ILE A 1 76 ? 12.156 6.191 5.25 1 97.94 76 ILE A C 1
ATOM 614 O O . ILE A 1 76 ? 12.406 7.344 5.617 1 97.94 76 ILE A O 1
ATOM 618 N N . LEU A 1 77 ? 12.367 5.137 6.027 1 98 77 LEU A N 1
ATOM 619 C CA . LEU A 1 77 ? 12.672 5.25 7.449 1 98 77 LEU A CA 1
ATOM 620 C C . LEU A 1 77 ? 14.109 5.703 7.66 1 98 77 LEU A C 1
ATOM 622 O O . LEU A 1 77 ? 14.484 6.109 8.766 1 98 77 LEU A O 1
ATOM 626 N N . GLN A 1 78 ? 14.961 5.676 6.664 1 97.38 78 GLN A N 1
ATOM 627 C CA . GLN A 1 78 ? 16.312 6.203 6.777 1 97.38 78 GLN A CA 1
ATOM 628 C C . GLN A 1 78 ? 16.297 7.715 6.961 1 97.38 78 GLN A C 1
ATOM 630 O O . GLN A 1 78 ? 17.094 8.258 7.727 1 97.38 78 GLN A O 1
ATOM 635 N N . LYS A 1 79 ? 15.453 8.398 6.289 1 97.5 79 LYS A N 1
ATOM 636 C CA . LYS A 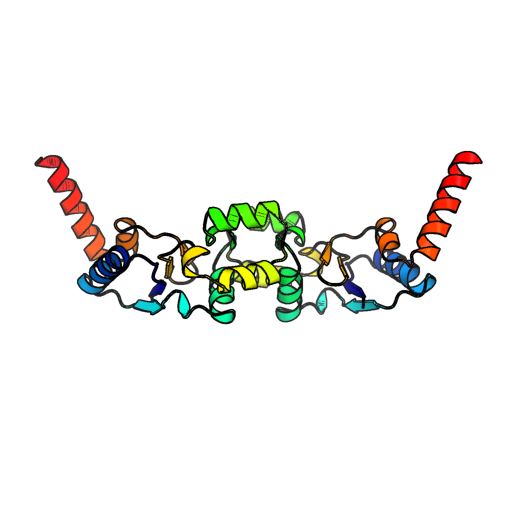1 79 ? 15.273 9.844 6.402 1 97.5 79 LYS A CA 1
ATOM 637 C C . LYS A 1 79 ? 13.812 10.234 6.207 1 97.5 79 LYS A C 1
ATOM 639 O O . LYS A 1 79 ? 13.461 10.875 5.215 1 97.5 79 LYS A O 1
ATOM 644 N N . PRO A 1 80 ? 13.055 9.914 7.207 1 97.88 80 PRO A N 1
ATOM 645 C CA . PRO A 1 80 ? 11.617 10.164 7.062 1 97.88 80 PRO A CA 1
ATOM 646 C C . PRO A 1 80 ? 11.305 11.633 6.777 1 97.88 80 PRO A C 1
ATOM 648 O O . PRO A 1 80 ? 10.367 11.93 6.035 1 97.88 80 PRO A O 1
ATOM 651 N N . ASP A 1 81 ? 12.07 12.586 7.336 1 96.81 81 ASP A N 1
ATOM 652 C CA . ASP A 1 81 ? 11.82 14.016 7.172 1 96.81 81 ASP A CA 1
ATOM 653 C C . ASP A 1 81 ? 12.031 14.445 5.723 1 96.81 81 ASP A C 1
ATOM 655 O O . ASP A 1 81 ? 11.484 15.461 5.285 1 96.81 81 ASP A O 1
ATOM 659 N N . GLN A 1 82 ? 12.719 13.633 4.996 1 96.69 82 GLN A N 1
ATOM 660 C CA . GLN A 1 82 ? 12.984 13.961 3.598 1 96.69 82 GLN A CA 1
ATOM 661 C C . GLN A 1 82 ? 12.117 13.125 2.664 1 96.69 82 GLN A C 1
ATOM 663 O O . GLN A 1 82 ? 11.828 13.539 1.538 1 96.69 82 GLN A O 1
ATOM 668 N N . ASN A 1 83 ? 11.719 12 3.127 1 98.31 83 ASN A N 1
ATOM 669 C CA . ASN A 1 83 ? 11.125 11.023 2.217 1 98.31 83 ASN A CA 1
ATOM 670 C C . ASN A 1 83 ? 9.602 11.047 2.277 1 98.31 83 ASN A C 1
ATOM 672 O O . ASN A 1 83 ? 8.938 10.508 1.397 1 98.31 83 ASN A O 1
ATOM 676 N N . LEU A 1 84 ? 9.078 11.656 3.227 1 98.56 84 LEU A N 1
ATOM 677 C CA . LEU A 1 84 ? 7.645 11.852 3.361 1 98.56 84 LEU A CA 1
ATOM 678 C C . LEU A 1 84 ? 7.27 13.305 3.098 1 98.56 84 LEU A C 1
ATOM 680 O O . LEU A 1 84 ? 8.094 14.211 3.275 1 98.56 84 LEU A O 1
ATOM 684 N N . ARG A 1 85 ? 6.059 13.508 2.709 1 98.25 85 ARG A N 1
ATOM 685 C CA . ARG A 1 85 ? 5.531 14.859 2.562 1 98.25 85 ARG A CA 1
ATOM 686 C C . ARG A 1 85 ? 5.051 15.406 3.9 1 98.25 85 ARG A C 1
ATOM 688 O O . ARG A 1 85 ? 3.889 15.219 4.273 1 98.25 85 ARG A O 1
ATOM 695 N N . LEU A 1 86 ? 5.926 16.109 4.559 1 97.69 86 LEU A N 1
ATOM 696 C CA . LEU A 1 86 ? 5.641 16.703 5.863 1 97.69 86 LEU A CA 1
ATOM 697 C C . LEU A 1 86 ? 5.539 18.219 5.766 1 97.69 86 LEU A C 1
ATOM 699 O O . LEU A 1 86 ? 6.094 18.828 4.844 1 97.69 86 LEU A O 1
ATOM 703 N N . PRO A 1 87 ? 4.871 18.781 6.676 1 97.38 87 PRO A N 1
ATOM 704 C CA . PRO A 1 87 ? 4.078 18.234 7.777 1 97.38 87 PRO A CA 1
ATOM 705 C C . PRO A 1 87 ? 2.859 17.453 7.289 1 97.38 87 PRO A C 1
ATOM 707 O O . PRO A 1 87 ? 2.369 17.703 6.184 1 97.38 87 PRO A O 1
ATOM 710 N N . LEU A 1 88 ? 2.48 16.438 8.102 1 98 88 LEU A N 1
ATOM 711 C CA . LEU A 1 88 ? 1.329 15.578 7.816 1 98 88 LEU A CA 1
ATOM 712 C C . LEU A 1 88 ? 0.358 15.57 8.992 1 98 88 LEU A C 1
ATOM 714 O O . LEU A 1 88 ? 0.779 15.516 10.148 1 98 88 LEU A O 1
ATOM 718 N N . ILE A 1 89 ? -0.957 15.633 8.656 1 97.75 89 ILE A N 1
ATOM 719 C CA . ILE A 1 89 ? -1.971 15.555 9.703 1 97.75 89 ILE A CA 1
ATOM 720 C C . ILE A 1 89 ? -2.85 14.32 9.477 1 97.75 89 ILE A C 1
ATOM 722 O O . ILE A 1 89 ? -3.236 14.031 8.344 1 97.75 89 ILE A O 1
ATOM 726 N N . VAL A 1 90 ? -3.018 13.578 10.523 1 96.94 90 VAL A N 1
ATOM 727 C CA . VAL A 1 90 ? -3.947 12.453 10.5 1 96.94 90 VAL A CA 1
ATOM 728 C C . VAL A 1 90 ? -5.219 12.812 11.266 1 96.94 90 VAL A C 1
ATOM 730 O O . VAL A 1 90 ? -5.152 13.234 12.422 1 96.94 90 VAL A O 1
ATOM 733 N N . CYS A 1 91 ? -6.285 12.711 10.594 1 95.19 91 CYS A N 1
ATOM 734 C CA . CYS A 1 91 ? -7.586 12.922 11.219 1 95.19 91 CYS A CA 1
ATOM 735 C C . CYS A 1 91 ? -8.547 11.781 10.883 1 95.19 91 CYS A C 1
ATOM 737 O O . CYS A 1 91 ? -8.945 11.625 9.734 1 95.19 91 CYS A O 1
ATOM 739 N N . GLN A 1 92 ? -8.867 11.008 11.977 1 87.69 92 GLN A N 1
ATOM 740 C CA . GLN A 1 92 ? -9.703 9.82 11.812 1 87.69 92 GLN A CA 1
ATOM 741 C C . GLN A 1 92 ? -9.07 8.836 10.836 1 87.69 92 GLN A C 1
ATOM 743 O O . GLN A 1 92 ? -7.969 8.328 11.086 1 87.69 92 GLN A O 1
ATOM 748 N N . ASN A 1 93 ? -9.492 8.656 9.641 1 85.38 93 ASN A N 1
ATOM 749 C CA . ASN A 1 93 ? -8.977 7.648 8.719 1 85.38 93 ASN A CA 1
ATOM 750 C C . ASN A 1 93 ? -8.43 8.281 7.445 1 85.38 93 ASN A C 1
ATOM 752 O O . ASN A 1 93 ? -8.352 7.625 6.406 1 85.38 93 ASN A O 1
ATOM 756 N N . HIS A 1 94 ? -8.047 9.555 7.734 1 91 94 HIS A N 1
ATOM 757 C CA . HIS A 1 94 ? -7.488 10.234 6.57 1 91 94 HIS A CA 1
ATOM 758 C C . HIS A 1 94 ? -6.148 10.875 6.898 1 91 94 HIS A C 1
ATOM 760 O O . HIS A 1 94 ? -5.945 11.367 8.016 1 91 94 HIS A O 1
ATOM 766 N N . VAL A 1 95 ? -5.32 10.727 5.969 1 96.44 95 VAL A N 1
ATOM 767 C CA . VAL A 1 95 ? -4.004 11.344 6.082 1 96.44 95 VAL A CA 1
ATOM 768 C C . VAL A 1 95 ? -3.893 12.508 5.102 1 96.44 95 VAL A C 1
ATOM 770 O O . VAL A 1 95 ? -4.238 12.375 3.926 1 96.44 95 VAL A O 1
ATOM 773 N N . TYR A 1 96 ? -3.424 13.648 5.594 1 96.75 96 TYR A N 1
ATOM 774 C CA . TYR A 1 96 ? -3.271 14.867 4.801 1 96.75 96 TYR A CA 1
ATOM 775 C C . TYR A 1 96 ? -1.809 15.289 4.727 1 96.75 96 TYR A C 1
ATOM 777 O O . TYR A 1 96 ? -1.313 15.992 5.609 1 96.75 96 TYR A O 1
ATOM 785 N N . PRO A 1 97 ? -1.174 14.891 3.664 1 97.56 97 PRO A N 1
ATOM 786 C CA . PRO A 1 97 ? 0.253 15.203 3.561 1 97.56 97 PRO A CA 1
ATOM 787 C C . PRO A 1 97 ? 0.511 16.656 3.148 1 97.56 97 PRO A C 1
ATOM 789 O O . PRO A 1 97 ? -0.339 17.281 2.508 1 97.56 97 PRO A O 1
ATOM 792 N N . ALA A 1 98 ? 1.636 17.234 3.527 1 96.94 98 ALA A N 1
ATOM 793 C CA . ALA A 1 98 ? 2.107 18.562 3.135 1 96.94 98 ALA A CA 1
ATOM 794 C C . ALA A 1 98 ? 1.045 19.625 3.4 1 96.94 98 ALA A C 1
ATOM 796 O O . ALA A 1 98 ? 0.712 20.422 2.514 1 96.94 98 ALA A O 1
ATOM 797 N N . ILE A 1 99 ? 0.567 19.562 4.609 1 96.31 99 ILE A N 1
ATOM 798 C CA . ILE A 1 99 ? -0.526 20.469 4.949 1 96.31 99 ILE A CA 1
ATOM 799 C C . ILE A 1 99 ? -0.009 21.891 5.004 1 96.31 99 ILE A C 1
ATOM 801 O O . ILE A 1 99 ? 1.011 22.172 5.641 1 96.31 99 ILE A O 1
ATOM 805 N N . GLY A 1 100 ? -0.753 22.734 4.32 1 94.44 100 GLY A N 1
ATOM 806 C CA . GLY A 1 100 ? -0.429 24.141 4.383 1 94.44 100 GLY A CA 1
ATOM 807 C C . GLY A 1 100 ? -1.101 24.859 5.543 1 94.44 100 GLY A C 1
ATOM 808 O O . GLY A 1 100 ? -1.977 24.297 6.199 1 94.44 100 GLY A O 1
ATOM 809 N N . LEU A 1 101 ? -0.654 26.109 5.691 1 91.81 101 LEU A N 1
ATOM 810 C CA . LEU A 1 101 ? -1.187 26.891 6.797 1 91.81 101 LEU A CA 1
ATOM 811 C C . LEU A 1 101 ? -2.662 27.203 6.578 1 91.81 101 LEU A C 1
ATOM 813 O O . LEU A 1 101 ? -3.441 27.25 7.535 1 91.81 101 LEU A O 1
ATOM 817 N N . ASP A 1 102 ? -3.021 27.438 5.383 1 90.12 102 ASP A N 1
ATOM 818 C CA . ASP A 1 102 ? -4.422 27.719 5.086 1 90.12 102 ASP A CA 1
ATOM 819 C C . ASP A 1 102 ? -5.285 26.484 5.277 1 90.12 102 ASP A C 1
ATOM 821 O O . ASP A 1 102 ? -6.43 26.578 5.73 1 90.12 102 ASP A O 1
ATOM 825 N N . GLU A 1 103 ? -4.738 25.297 4.984 1 93.69 103 GLU A N 1
ATOM 826 C CA . GLU A 1 103 ? -5.484 24.047 5.035 1 93.69 103 GLU A CA 1
ATOM 827 C C . GLU A 1 103 ? -5.656 23.562 6.473 1 93.69 103 GLU A C 1
ATOM 829 O O . GLU A 1 103 ? -6.609 22.844 6.781 1 93.69 103 GLU A O 1
ATOM 834 N N . VAL A 1 104 ? -4.758 23.953 7.23 1 94.31 104 VAL A N 1
ATOM 835 C CA . VAL A 1 104 ? -4.812 23.5 8.617 1 94.31 104 VAL A CA 1
ATOM 836 C C . VAL A 1 104 ? -6.094 24.016 9.273 1 94.31 104 VAL A C 1
ATOM 838 O O . VAL A 1 104 ? -6.594 23.406 10.227 1 94.31 104 VAL A O 1
ATOM 841 N N . ARG A 1 105 ? -6.656 25.109 8.758 1 89.81 105 ARG A N 1
ATOM 842 C CA . ARG A 1 105 ? -7.855 25.719 9.32 1 89.81 105 ARG A CA 1
ATOM 843 C C . ARG A 1 105 ? -9.062 24.797 9.172 1 89.81 105 ARG A C 1
ATOM 845 O O . ARG A 1 105 ? -10.07 24.984 9.852 1 89.81 105 ARG A O 1
ATOM 852 N N . THR A 1 106 ? -8.961 23.891 8.234 1 91.38 106 THR A N 1
ATOM 853 C CA . THR A 1 106 ? -10.055 22.953 8.016 1 91.38 106 THR A CA 1
ATOM 854 C C . THR A 1 106 ? -10.281 22.094 9.25 1 91.38 106 THR A C 1
ATOM 856 O O . THR A 1 106 ? -11.352 21.516 9.422 1 91.38 106 THR A O 1
ATOM 859 N N . PHE A 1 107 ? -9.328 22.047 10.18 1 94.69 107 PHE A N 1
ATOM 860 C CA . PHE A 1 107 ? -9.43 21.188 11.352 1 94.69 107 PHE A CA 1
ATOM 861 C C . PHE A 1 107 ? -9.953 21.953 12.555 1 94.69 107 PHE A C 1
ATOM 863 O O . PHE A 1 107 ? -10.008 21.438 13.664 1 94.69 107 PHE A O 1
ATOM 870 N N . LEU A 1 108 ? -10.367 23.156 12.297 1 92.69 108 LEU A N 1
ATOM 871 C CA . LEU A 1 108 ? -10.875 24 13.367 1 92.69 108 LEU A CA 1
ATOM 872 C C . LEU A 1 108 ? -12.375 23.797 13.562 1 92.69 108 LEU A C 1
ATOM 874 O O . LEU A 1 108 ? -13.07 23.375 12.641 1 92.69 108 LEU A O 1
ATOM 878 N N . PRO A 1 109 ? -12.82 24.094 14.789 1 90 109 PRO A N 1
ATOM 879 C CA . PRO A 1 109 ? -14.266 24 15.023 1 90 109 PRO A CA 1
ATOM 880 C C . PRO A 1 109 ? -15.062 24.891 14.07 1 90 109 PRO A C 1
ATOM 882 O O . PRO A 1 109 ? -14.578 25.938 13.633 1 90 109 PRO A O 1
ATOM 885 N N . ARG A 1 110 ? -16.234 24.359 13.766 1 85.56 110 ARG A N 1
ATOM 886 C CA . ARG A 1 110 ? -17.078 25.016 12.773 1 85.56 110 ARG A CA 1
ATOM 887 C C . ARG A 1 110 ? -17.281 26.484 13.109 1 85.56 110 ARG A C 1
ATOM 889 O O . ARG A 1 110 ? -17.25 27.344 12.219 1 85.56 110 ARG A O 1
ATOM 896 N N . GLN A 1 111 ? -17.484 26.75 14.375 1 86.75 111 GLN A N 1
ATOM 897 C CA . GLN A 1 111 ? -17.719 28.125 14.805 1 86.75 111 GLN A CA 1
ATOM 898 C C . GLN A 1 111 ? -16.547 29.016 14.438 1 86.75 111 GLN A C 1
ATOM 900 O O . GLN A 1 111 ? -16.75 30.156 13.969 1 86.75 111 GLN A O 1
ATOM 905 N N . VAL A 1 112 ? -15.406 28.406 14.625 1 85.25 112 VAL A N 1
ATOM 906 C CA . VAL A 1 112 ? -14.195 29.156 14.328 1 85.25 112 VAL A CA 1
ATOM 907 C C . VAL A 1 112 ? -14.047 29.328 12.82 1 85.25 112 VAL A C 1
ATOM 909 O O . VAL A 1 112 ? -13.688 30.406 12.344 1 85.25 112 VAL A O 1
ATOM 912 N N . LYS A 1 113 ? -14.336 28.344 12.102 1 83.69 113 LYS A N 1
ATOM 913 C CA . LYS A 1 113 ? -14.227 28.406 10.648 1 83.69 113 LYS A CA 1
ATOM 914 C C . LYS A 1 113 ? -15.156 29.469 10.07 1 83.69 113 LYS A C 1
ATOM 916 O O . LYS A 1 113 ? -14.766 30.203 9.164 1 83.69 113 LYS A O 1
ATOM 921 N N . GLU A 1 114 ? -16.281 29.562 10.664 1 85.44 114 GLU A N 1
ATOM 922 C CA . GLU A 1 114 ? -17.266 30.547 10.227 1 85.44 114 GLU A CA 1
ATOM 923 C C . GLU A 1 114 ? -16.781 31.969 10.516 1 85.44 114 GLU A C 1
ATOM 925 O O . GLU A 1 114 ? -16.953 32.875 9.695 1 85.44 114 GLU A O 1
ATOM 930 N N . GLU A 1 115 ? -16.234 32.094 11.578 1 84.75 115 GLU A N 1
ATOM 931 C CA . GLU A 1 115 ? -15.703 33.406 11.953 1 84.75 115 GLU A CA 1
ATOM 932 C C . GLU A 1 115 ? -14.57 33.844 11.023 1 84.75 115 GLU A C 1
ATOM 934 O O . GLU A 1 115 ? -14.5 35 10.602 1 84.75 115 GLU A O 1
ATOM 939 N N . LEU A 1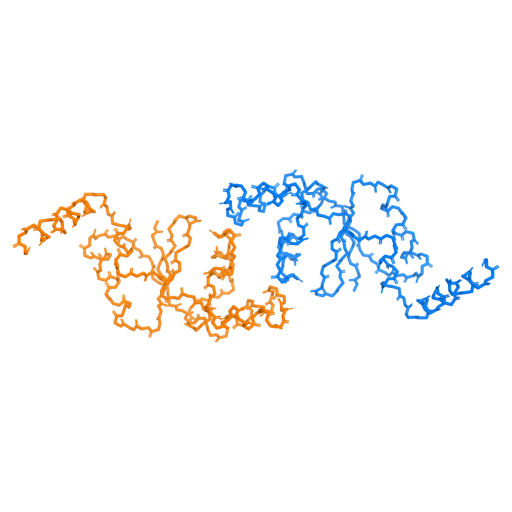 116 ? -13.742 32.875 10.719 1 80.25 116 LEU A N 1
ATOM 940 C CA . LEU A 1 116 ? -12.602 33.156 9.852 1 80.25 116 LEU A CA 1
ATOM 941 C C . LEU A 1 116 ? -13.07 33.469 8.43 1 80.25 116 LEU A C 1
ATOM 943 O O . LEU A 1 116 ? -12.5 34.312 7.75 1 80.25 116 LEU A O 1
ATOM 947 N N . PHE A 1 117 ? -14.078 32.781 8.008 1 78.75 117 PHE A N 1
ATOM 948 C CA . PHE A 1 117 ? -14.648 33 6.688 1 78.75 117 PHE A CA 1
ATOM 949 C C . PHE A 1 117 ? -15.234 34.406 6.59 1 78.75 117 PHE A C 1
ATOM 951 O O . PHE A 1 117 ? -14.992 35.125 5.613 1 78.75 117 PHE A O 1
ATOM 958 N N . GLN A 1 118 ? -15.953 34.844 7.52 1 82.06 118 GLN A N 1
ATOM 959 C CA . GLN A 1 118 ? -16.594 36.156 7.543 1 82.06 118 GLN A CA 1
ATOM 960 C C . GLN A 1 118 ? -15.539 37.25 7.547 1 82.06 118 GLN A C 1
ATOM 962 O O . GLN A 1 118 ? -15.703 38.281 6.867 1 82.06 118 GLN A O 1
ATOM 967 N N . THR A 1 119 ? -14.453 37 8.25 1 78.12 119 THR A N 1
ATOM 968 C CA . THR A 1 119 ? -13.391 38 8.328 1 78.12 119 THR A CA 1
ATOM 969 C C . THR A 1 119 ? -12.68 38.125 6.984 1 78.12 119 THR A C 1
ATOM 971 O O . THR A 1 119 ? -12.312 39.219 6.582 1 78.12 119 THR A O 1
ATOM 974 N N . SER A 1 120 ? -12.516 37 6.336 1 74.69 120 SER A N 1
ATOM 975 C CA . SER A 1 120 ? -11.883 37 5.023 1 74.69 120 SER A CA 1
ATOM 976 C C . SER A 1 120 ? -12.758 37.719 3.996 1 74.69 120 SER A C 1
ATOM 978 O O . SER A 1 120 ? -12.258 38.438 3.141 1 74.69 120 SER A O 1
ATOM 980 N N . LEU A 1 121 ? -14.062 37.5 4.141 1 72.62 121 LEU A N 1
ATOM 981 C CA . LEU A 1 121 ? -15.016 38.156 3.252 1 72.62 121 LEU A CA 1
ATOM 982 C C . LEU A 1 121 ? -15.047 39.656 3.494 1 72.62 121 LEU A C 1
ATOM 984 O O . LEU A 1 121 ? -15.086 40.438 2.543 1 72.62 121 LEU A O 1
ATOM 988 N N . MET A 1 122 ? -15.031 40.094 4.633 1 72.5 122 MET A N 1
ATOM 989 C CA . MET A 1 122 ? -15.078 41.531 4.992 1 72.5 122 MET A CA 1
ATOM 990 C C . MET A 1 122 ? -13.812 42.219 4.543 1 72.5 122 MET A C 1
ATOM 992 O O . MET A 1 122 ? -13.859 43.375 4.109 1 72.5 122 MET A O 1
ATOM 996 N N . LYS A 1 123 ? -12.695 41.625 4.559 1 71.88 123 LYS A N 1
ATOM 997 C CA . LYS A 1 123 ? -11.461 42.219 4.09 1 71.88 123 LYS A CA 1
ATOM 998 C C . LYS A 1 123 ? -11.484 42.438 2.58 1 71.88 123 LYS A C 1
ATOM 1000 O O . LYS A 1 123 ? -10.898 43.406 2.07 1 71.88 123 LYS A O 1
ATOM 1005 N N . GLN A 1 124 ? -12.086 41.594 1.949 1 71.81 124 GLN A N 1
ATOM 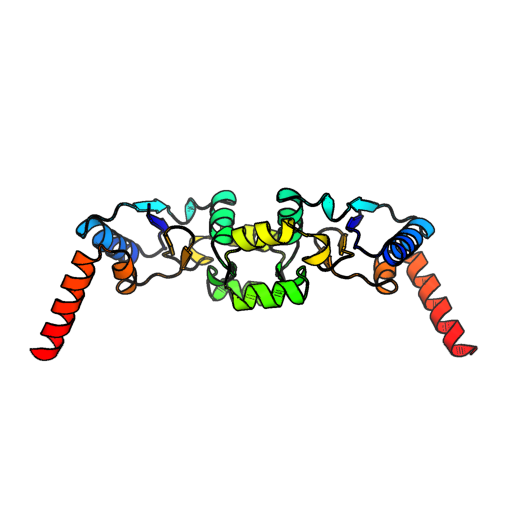1006 C CA . GLN A 1 124 ? -12.18 41.719 0.499 1 71.81 124 GLN A CA 1
ATOM 1007 C C . GLN A 1 124 ? -13.117 42.875 0.113 1 71.81 124 GLN A C 1
ATOM 1009 O O . GLN A 1 124 ? -12.922 43.531 -0.916 1 71.81 124 GLN A O 1
ATOM 1014 N N . VAL A 1 125 ? -14 43.188 0.966 1 71.81 125 VAL A N 1
ATOM 1015 C CA . VAL A 1 125 ? -14.969 44.219 0.651 1 71.81 125 VAL A CA 1
ATOM 1016 C C . VAL A 1 125 ? -14.43 45.594 1.087 1 71.81 125 VAL A C 1
ATOM 1018 O O . VAL A 1 125 ? -14.695 46.625 0.438 1 71.81 125 VAL A O 1
ATOM 1021 N N . THR A 1 126 ? -13.789 45.594 2.072 1 69.12 126 THR A N 1
ATOM 1022 C CA . THR A 1 126 ? -13.352 46.875 2.604 1 69.12 126 THR A CA 1
ATOM 1023 C C . THR A 1 126 ? -12.023 47.281 1.982 1 69.12 126 THR A C 1
ATOM 1025 O O . THR A 1 126 ? -11.609 48.438 2.096 1 69.12 126 THR A O 1
ATOM 1028 N N . GLY A 1 127 ? -11.25 46.375 1.457 1 57.81 127 GLY A N 1
ATOM 1029 C CA . GLY A 1 127 ? -10.039 46.812 0.789 1 57.81 127 GLY A CA 1
ATOM 1030 C C . GLY A 1 127 ? -10.203 46.969 -0.711 1 57.81 127 GLY A C 1
ATOM 1031 O O . GLY A 1 127 ? -11.141 46.438 -1.297 1 57.81 127 GLY A O 1
ATOM 1032 N N . MET B 1 1 ? 12.023 -21.203 -0.843 1 85.69 1 MET B N 1
ATOM 1033 C CA . MET B 1 1 ? 10.844 -22.047 -1.035 1 85.69 1 MET B CA 1
ATOM 1034 C C . MET B 1 1 ? 9.727 -21.281 -1.717 1 85.69 1 MET B C 1
ATOM 1036 O O . MET B 1 1 ? 9.547 -20.078 -1.466 1 85.69 1 MET B O 1
ATOM 1040 N N . LEU B 1 2 ? 9.141 -21.969 -2.635 1 95.06 2 LEU B N 1
ATOM 1041 C CA . LEU B 1 2 ? 8.062 -21.375 -3.412 1 95.06 2 LEU B CA 1
ATOM 1042 C C . LEU B 1 2 ? 6.738 -21.453 -2.66 1 95.06 2 LEU B C 1
ATOM 1044 O O . LEU B 1 2 ? 6.449 -22.453 -2.01 1 95.06 2 LEU B O 1
ATOM 1048 N N . GLU B 1 3 ? 6.023 -20.344 -2.635 1 97.31 3 GLU B N 1
ATOM 1049 C CA . GLU B 1 3 ? 4.668 -20.359 -2.1 1 97.31 3 GLU B CA 1
ATOM 1050 C C . GLU B 1 3 ? 3.631 -20.25 -3.213 1 97.31 3 GLU B C 1
ATOM 1052 O O . GLU B 1 3 ? 3.74 -19.375 -4.078 1 97.31 3 GLU B O 1
ATOM 1057 N N . VAL B 1 4 ? 2.688 -21.156 -3.074 1 97.88 4 VAL B N 1
ATOM 1058 C CA . VAL B 1 4 ? 1.628 -21.156 -4.078 1 97.88 4 VAL B CA 1
ATOM 1059 C C . VAL B 1 4 ? 0.28 -20.906 -3.402 1 97.88 4 VAL B C 1
ATOM 1061 O O . VAL B 1 4 ? -0.089 -21.609 -2.463 1 97.88 4 VAL B O 1
ATOM 1064 N N . TYR B 1 5 ? -0.379 -19.906 -3.846 1 98.38 5 TYR B N 1
ATOM 1065 C CA . TYR B 1 5 ? -1.749 -19.625 -3.43 1 98.38 5 TYR B CA 1
ATOM 1066 C C . TYR B 1 5 ? -2.744 -20.078 -4.492 1 98.38 5 TYR B C 1
ATOM 1068 O O . TYR B 1 5 ? -2.719 -19.578 -5.625 1 98.38 5 TYR B O 1
ATOM 1076 N N . LEU B 1 6 ? -3.639 -20.891 -4.125 1 97.56 6 LEU B N 1
ATOM 1077 C CA . LEU B 1 6 ? -4.496 -21.578 -5.094 1 97.56 6 LEU B CA 1
ATOM 1078 C C . LEU B 1 6 ? -5.738 -20.75 -5.398 1 97.56 6 LEU B C 1
ATOM 1080 O O . LEU B 1 6 ? -6.262 -20.047 -4.523 1 97.56 6 LEU B O 1
ATOM 1084 N N . GLY B 1 7 ? -6.141 -20.875 -6.668 1 95.56 7 GLY B N 1
ATOM 1085 C CA . GLY B 1 7 ? -7.367 -20.203 -7.09 1 95.56 7 GLY B CA 1
ATOM 1086 C C . GLY B 1 7 ? -8.602 -21.062 -6.902 1 95.56 7 GLY B C 1
ATOM 1087 O O . GLY B 1 7 ? -8.602 -22 -6.102 1 95.56 7 GLY B O 1
ATOM 1088 N N . ASN B 1 8 ? -9.695 -20.641 -7.551 1 93.44 8 ASN B N 1
ATOM 1089 C CA . ASN B 1 8 ? -10.977 -21.312 -7.359 1 93.44 8 ASN B CA 1
ATOM 1090 C C . ASN B 1 8 ? -11.188 -22.422 -8.391 1 93.44 8 ASN B C 1
ATOM 1092 O O . ASN B 1 8 ? -12.195 -23.125 -8.344 1 93.44 8 ASN B O 1
ATOM 1096 N N . ASN B 1 9 ? -10.344 -22.516 -9.273 1 93.75 9 ASN B N 1
ATOM 1097 C CA . ASN B 1 9 ? -10.445 -23.547 -10.289 1 93.75 9 ASN B CA 1
ATOM 1098 C C . ASN B 1 9 ? -9.578 -24.75 -9.945 1 93.75 9 ASN B C 1
ATOM 1100 O O . ASN B 1 9 ? -8.344 -24.672 -9.977 1 93.75 9 ASN B O 1
ATOM 1104 N N . ALA B 1 10 ? -10.234 -25.75 -9.68 1 94.12 10 ALA B N 1
ATOM 1105 C CA . ALA B 1 10 ? -9.547 -26.953 -9.203 1 94.12 10 ALA B CA 1
ATOM 1106 C C . ALA B 1 10 ? -8.672 -27.547 -10.305 1 94.12 10 ALA B C 1
ATOM 1108 O O . ALA B 1 10 ? -7.574 -28.031 -10.031 1 94.12 10 ALA B O 1
ATOM 1109 N N . ASN B 1 11 ? -9.133 -27.531 -11.547 1 95.06 11 ASN B N 1
ATOM 1110 C CA . ASN B 1 11 ? -8.352 -28.109 -12.633 1 95.06 11 ASN B CA 1
ATOM 1111 C C . ASN B 1 11 ? -7.066 -27.312 -12.867 1 95.06 11 ASN B C 1
ATOM 1113 O O . ASN B 1 11 ? -5.992 -27.906 -13.008 1 95.06 11 ASN B O 1
ATOM 1117 N N . THR B 1 12 ? -7.238 -26.047 -12.906 1 93.44 12 THR B N 1
ATOM 1118 C CA . THR B 1 12 ? -6.066 -25.188 -13.086 1 93.44 12 THR B CA 1
ATOM 1119 C C . THR B 1 12 ? -5.078 -25.391 -11.938 1 93.44 12 THR B C 1
ATOM 1121 O O . THR B 1 12 ? -3.871 -25.5 -12.164 1 93.44 12 THR B O 1
ATOM 1124 N N . ASN B 1 13 ? -5.59 -25.438 -10.711 1 96.31 13 ASN B N 1
ATOM 1125 C CA . ASN B 1 13 ? -4.742 -25.688 -9.547 1 96.31 13 ASN B CA 1
ATOM 1126 C C . ASN B 1 13 ? -3.967 -26.984 -9.68 1 96.31 13 ASN B C 1
ATOM 1128 O O . ASN B 1 13 ? -2.758 -27.031 -9.445 1 96.31 13 ASN B O 1
ATOM 1132 N N . GLN B 1 14 ? -4.691 -27.984 -10.07 1 96.06 14 GLN B N 1
ATOM 1133 C CA . GLN B 1 14 ? -4.098 -29.297 -10.188 1 96.06 14 GLN B CA 1
ATOM 1134 C C . GLN B 1 14 ? -3.002 -29.328 -11.25 1 96.06 14 GLN B C 1
ATOM 1136 O O . GLN B 1 14 ? -1.922 -29.875 -11.023 1 96.06 14 GLN B O 1
ATOM 1141 N N . ASP B 1 15 ? -3.289 -28.734 -12.398 1 96.12 15 ASP B N 1
ATOM 1142 C CA . ASP B 1 15 ? -2.314 -28.688 -13.484 1 96.12 15 ASP B CA 1
ATOM 1143 C C . ASP B 1 15 ? -1.052 -27.938 -13.055 1 96.12 15 ASP B C 1
ATOM 1145 O O . ASP B 1 15 ? 0.063 -28.391 -13.328 1 96.12 15 ASP B O 1
ATOM 1149 N N . LEU B 1 16 ? -1.229 -26.859 -12.438 1 95.56 16 LEU B N 1
ATOM 1150 C CA . LEU B 1 16 ? -0.125 -26.016 -11.977 1 95.56 16 LEU B CA 1
ATOM 1151 C C . LEU B 1 16 ? 0.763 -26.781 -11 1 95.56 16 LEU B C 1
ATOM 1153 O O . LEU B 1 16 ? 1.982 -26.828 -11.172 1 95.56 16 LEU B O 1
ATOM 1157 N N . LEU B 1 17 ? 0.182 -27.438 -10.008 1 96.06 17 LEU B N 1
ATOM 1158 C CA . LEU B 1 17 ? 0.926 -28.172 -9 1 96.06 17 LEU B CA 1
ATOM 1159 C C . LEU B 1 17 ? 1.604 -29.406 -9.602 1 96.06 17 LEU B C 1
ATOM 1161 O O . LEU B 1 17 ? 2.699 -29.781 -9.18 1 96.06 17 LEU B O 1
ATOM 1165 N N . ALA B 1 18 ? 0.912 -30 -10.555 1 96.25 18 ALA B N 1
ATOM 1166 C CA . ALA B 1 18 ? 1.479 -31.172 -11.227 1 96.25 18 ALA B CA 1
ATOM 1167 C C . ALA B 1 18 ? 2.801 -30.828 -11.906 1 96.25 18 ALA B C 1
ATOM 1169 O O . ALA B 1 18 ? 3.758 -31.594 -11.852 1 96.25 18 ALA B O 1
ATOM 1170 N N . ILE B 1 19 ? 2.848 -29.656 -12.539 1 94.56 19 ILE B N 1
ATOM 1171 C CA . ILE B 1 19 ? 4.059 -29.219 -13.227 1 94.56 19 ILE B CA 1
ATOM 1172 C C . ILE B 1 19 ? 5.191 -29.062 -12.211 1 94.56 19 ILE B C 1
ATOM 1174 O O . ILE B 1 19 ? 6.293 -29.578 -12.43 1 94.56 19 ILE B O 1
ATOM 1178 N N . LEU B 1 20 ? 4.961 -28.469 -11.094 1 94.94 20 LEU B N 1
ATOM 1179 C CA . LEU B 1 20 ? 5.98 -28.25 -10.07 1 94.94 20 LEU B CA 1
ATOM 1180 C C . LEU B 1 20 ? 6.457 -29.562 -9.484 1 94.94 20 LEU B C 1
ATOM 1182 O O . LEU B 1 20 ? 7.66 -29.781 -9.336 1 94.94 20 LEU B O 1
ATOM 1186 N N . THR B 1 21 ? 5.48 -30.406 -9.234 1 94.81 21 THR B N 1
ATOM 1187 C CA . THR B 1 21 ? 5.793 -31.688 -8.617 1 94.81 21 THR B CA 1
ATOM 1188 C C . THR B 1 21 ? 6.562 -32.594 -9.586 1 94.81 21 THR B C 1
ATOM 1190 O O . THR B 1 21 ? 7.512 -33.25 -9.188 1 94.81 21 THR B O 1
ATOM 1193 N N . THR B 1 22 ? 6.129 -32.562 -10.773 1 93.56 22 THR B N 1
ATOM 1194 C CA . THR B 1 22 ? 6.754 -33.375 -11.797 1 93.56 22 THR B CA 1
ATOM 1195 C C . THR B 1 22 ? 8.242 -33.094 -11.906 1 93.56 22 THR B C 1
ATOM 1197 O O . THR B 1 22 ? 9.062 -34 -12.062 1 93.56 22 THR B O 1
ATOM 1200 N N . TYR B 1 23 ? 8.602 -31.859 -11.688 1 92.56 23 TYR B N 1
ATOM 1201 C CA . TYR B 1 23 ? 9.992 -31.469 -11.898 1 92.56 23 TYR B CA 1
ATOM 1202 C C . TYR B 1 23 ? 10.703 -31.25 -10.57 1 92.56 23 TYR B C 1
ATOM 1204 O O . TYR B 1 23 ? 11.781 -30.641 -10.531 1 92.56 23 TYR B O 1
ATOM 1212 N N . GLY B 1 24 ? 10.055 -31.531 -9.562 1 91.88 24 GLY B N 1
ATOM 1213 C CA . GLY B 1 24 ? 10.703 -31.625 -8.258 1 91.88 24 GLY B CA 1
ATOM 1214 C C . GLY B 1 24 ? 10.859 -30.281 -7.57 1 91.88 24 GLY B C 1
ATOM 1215 O O . GLY B 1 24 ? 11.797 -30.094 -6.793 1 91.88 24 GLY B O 1
ATOM 1216 N N . VAL B 1 25 ? 10 -29.391 -7.887 1 94.31 25 VAL B N 1
ATOM 1217 C CA . VAL B 1 25 ? 10.055 -28.078 -7.227 1 94.31 25 VAL B CA 1
ATOM 1218 C C . VAL B 1 25 ? 9.352 -28.156 -5.875 1 94.31 25 VAL B C 1
ATOM 1220 O O . VAL B 1 25 ? 8.219 -28.641 -5.781 1 94.31 25 VAL B O 1
ATOM 1223 N N . THR B 1 26 ? 10.023 -27.734 -4.82 1 94.62 26 THR B N 1
ATOM 1224 C CA . THR B 1 26 ? 9.445 -27.703 -3.482 1 94.62 26 THR B CA 1
ATOM 1225 C C . THR B 1 26 ? 8.594 -26.438 -3.301 1 94.62 26 THR B C 1
ATOM 1227 O O . THR B 1 26 ? 9.023 -25.344 -3.645 1 94.62 26 THR B O 1
ATOM 1230 N N . TYR B 1 27 ? 7.418 -26.641 -2.787 1 96.44 27 TYR B N 1
ATOM 1231 C CA . TYR B 1 27 ? 6.535 -25.484 -2.59 1 96.44 27 TYR B CA 1
ATOM 1232 C C . TYR B 1 27 ? 5.59 -25.734 -1.417 1 96.44 27 TYR B C 1
ATOM 1234 O O . TYR B 1 27 ? 5.352 -26.875 -1.024 1 96.44 27 TYR B O 1
ATOM 1242 N N . ARG B 1 28 ? 5.195 -24.625 -0.864 1 95.88 28 ARG B N 1
ATOM 1243 C CA . ARG B 1 28 ? 4.098 -24.594 0.098 1 95.88 28 ARG B CA 1
ATOM 1244 C C . ARG B 1 28 ? 2.811 -24.109 -0.552 1 95.88 28 ARG B C 1
ATOM 1246 O O . ARG B 1 28 ? 2.824 -23.156 -1.325 1 95.88 28 ARG B O 1
ATOM 1253 N N . CYS B 1 29 ? 1.773 -24.828 -0.221 1 96.12 29 CYS B N 1
ATOM 1254 C CA . CYS B 1 29 ? 0.49 -24.484 -0.83 1 96.12 29 CYS B CA 1
ATOM 1255 C C . CYS B 1 29 ? -0.467 -23.906 0.2 1 96.12 29 CYS B C 1
ATOM 1257 O O . CYS B 1 29 ? -0.603 -24.438 1.303 1 96.12 29 CYS B O 1
ATOM 1259 N N . ILE B 1 30 ? -1.073 -22.812 -0.198 1 96.69 30 ILE B N 1
ATOM 1260 C CA . ILE B 1 30 ? -2.029 -22.141 0.676 1 96.69 30 ILE B CA 1
ATOM 1261 C C . ILE B 1 30 ? -3.338 -21.906 -0.075 1 96.69 30 ILE B C 1
ATOM 1263 O O . ILE B 1 30 ? -3.332 -21.406 -1.203 1 96.69 30 ILE B O 1
ATOM 1267 N N . LYS B 1 31 ? -4.445 -22.234 0.551 1 96.5 31 LYS B N 1
ATOM 1268 C CA . LYS B 1 31 ? -5.754 -22 -0.049 1 96.5 31 LYS B CA 1
ATOM 1269 C C . LYS B 1 31 ? -6.188 -20.547 0.157 1 96.5 31 LYS B C 1
ATOM 1271 O O . LYS B 1 31 ? -5.812 -19.922 1.146 1 96.5 31 LYS B O 1
ATOM 1276 N N . ALA B 1 32 ? -7.051 -20.078 -0.729 1 94.81 32 ALA B N 1
ATOM 1277 C CA . ALA B 1 32 ? -7.543 -18.719 -0.654 1 94.81 32 ALA B CA 1
ATOM 1278 C C . ALA B 1 32 ? -8.242 -18.453 0.676 1 94.81 32 ALA B C 1
ATOM 1280 O O . ALA B 1 32 ? -8.078 -17.391 1.272 1 94.81 32 ALA B O 1
ATOM 1281 N N . CYS B 1 33 ? -8.992 -19.422 1.14 1 94 33 CYS B N 1
ATOM 1282 C CA . CYS B 1 33 ? -9.781 -19.266 2.354 1 94 33 CYS B CA 1
ATOM 1283 C C . CYS B 1 33 ? -8.883 -19.188 3.584 1 94 33 CYS B C 1
ATOM 1285 O O . CYS B 1 33 ? -9.336 -18.781 4.656 1 94 33 CYS B O 1
ATOM 1287 N N . ASP B 1 34 ? -7.648 -19.578 3.434 1 96.5 34 ASP B N 1
ATOM 1288 C CA . ASP B 1 34 ? -6.711 -19.578 4.551 1 96.5 34 ASP B CA 1
ATOM 1289 C C . ASP B 1 34 ? -5.902 -18.281 4.586 1 96.5 34 ASP B C 1
ATOM 1291 O O . ASP B 1 34 ? -5.09 -18.078 5.492 1 96.5 34 ASP B O 1
ATOM 1295 N N . VAL B 1 35 ? -6.117 -17.406 3.695 1 97.5 35 VAL B N 1
ATOM 1296 C CA . VAL B 1 35 ? -5.434 -16.125 3.668 1 97.5 35 VAL B CA 1
ATOM 1297 C C . VAL B 1 35 ? -6.008 -15.211 4.75 1 97.5 35 VAL B C 1
ATOM 1299 O O . VAL B 1 35 ? -7.215 -14.961 4.785 1 97.5 35 VAL B O 1
ATOM 1302 N N . ASN B 1 36 ? -5.137 -14.789 5.621 1 97 36 ASN B N 1
ATOM 1303 C CA . ASN B 1 36 ? -5.547 -13.836 6.648 1 97 36 ASN B CA 1
ATOM 1304 C C . ASN B 1 36 ? -4.84 -12.5 6.48 1 97 36 ASN B C 1
ATOM 1306 O O . ASN B 1 36 ? -4.117 -12.289 5.508 1 97 36 ASN B O 1
ATOM 1310 N N . ARG B 1 37 ? -5.059 -11.602 7.418 1 96.19 37 ARG B N 1
ATOM 1311 C CA . ARG B 1 37 ? -4.512 -10.25 7.328 1 96.19 37 ARG B CA 1
ATOM 1312 C C . ARG B 1 37 ? -2.99 -10.273 7.289 1 96.19 37 ARG B C 1
ATOM 1314 O O . ARG B 1 37 ? -2.369 -9.555 6.504 1 96.19 37 ARG B O 1
ATOM 1321 N N . GLU B 1 38 ? -2.41 -11.062 8.141 1 96.12 38 GLU B N 1
ATOM 1322 C CA . GLU B 1 38 ? -0.956 -11.164 8.203 1 96.12 38 GLU B CA 1
ATOM 1323 C C . GLU B 1 38 ? -0.381 -11.641 6.871 1 96.12 38 GLU B C 1
ATOM 1325 O O . GLU B 1 38 ? 0.594 -11.078 6.371 1 96.12 38 GLU B O 1
ATOM 1330 N N . ILE B 1 39 ? -0.951 -12.641 6.348 1 96.69 39 ILE B N 1
ATOM 1331 C CA . ILE B 1 39 ? -0.51 -13.188 5.07 1 96.69 39 ILE B CA 1
ATOM 1332 C C . ILE B 1 39 ? -0.666 -12.133 3.975 1 96.69 39 ILE B C 1
ATOM 1334 O O . ILE B 1 39 ? 0.262 -11.898 3.199 1 96.69 39 ILE B O 1
ATOM 1338 N N . LEU B 1 40 ? -1.761 -11.469 3.916 1 97.25 40 LEU B N 1
ATOM 1339 C CA . LEU B 1 40 ? -2.041 -10.477 2.881 1 97.25 40 LEU B CA 1
ATOM 1340 C C . LEU B 1 40 ? -1.049 -9.328 2.949 1 97.25 40 LEU B C 1
ATOM 1342 O O . LEU B 1 40 ? -0.525 -8.891 1.921 1 97.25 40 LEU B O 1
ATOM 1346 N N . LEU B 1 41 ? -0.798 -8.914 4.16 1 94.06 41 LEU B N 1
ATOM 1347 C CA . LEU B 1 41 ? 0.156 -7.824 4.332 1 94.06 41 LEU B CA 1
ATOM 1348 C C . LEU B 1 41 ? 1.555 -8.25 3.898 1 94.06 41 LEU B C 1
ATOM 1350 O O . LEU B 1 41 ? 2.309 -7.449 3.342 1 94.06 41 LEU B O 1
ATOM 1354 N N . SER B 1 42 ? 1.894 -9.477 4.164 1 94.62 42 SER B N 1
ATOM 1355 C CA . SER B 1 42 ? 3.182 -9.992 3.723 1 94.62 42 SER B CA 1
ATOM 1356 C C . SER B 1 42 ? 3.277 -10.016 2.199 1 94.62 42 SER B C 1
ATOM 1358 O O . SER B 1 42 ? 4.324 -9.695 1.635 1 94.62 42 SER B O 1
ATOM 1360 N N . LEU B 1 43 ? 2.205 -10.352 1.537 1 96.75 43 LEU B N 1
ATOM 1361 C CA . LEU B 1 43 ? 2.156 -10.32 0.08 1 96.75 43 LEU B CA 1
ATOM 1362 C C . LEU B 1 43 ? 2.326 -8.898 -0.444 1 96.75 43 LEU B C 1
ATOM 1364 O O . LEU B 1 43 ? 3.107 -8.664 -1.368 1 96.75 43 LEU B O 1
ATOM 1368 N N . PHE B 1 44 ? 1.622 -8 0.225 1 95.25 44 PHE B N 1
ATOM 1369 C CA . PHE B 1 44 ? 1.706 -6.598 -0.164 1 95.25 44 PHE B CA 1
ATOM 1370 C C . PHE B 1 44 ? 3.139 -6.086 -0.049 1 95.25 44 PHE B C 1
ATOM 1372 O O . PHE B 1 44 ? 3.615 -5.359 -0.92 1 95.25 44 PHE B O 1
ATOM 1379 N N . ALA B 1 45 ? 3.77 -6.488 0.943 1 93.56 45 ALA B N 1
ATOM 1380 C CA . ALA B 1 45 ? 5.117 -6.004 1.242 1 93.56 45 ALA B CA 1
ATOM 1381 C C . ALA B 1 45 ? 6.113 -6.465 0.182 1 93.56 45 ALA B C 1
ATOM 1383 O O . ALA B 1 45 ? 7.191 -5.883 0.04 1 93.56 45 ALA B O 1
ATOM 1384 N N . LYS B 1 46 ? 5.762 -7.426 -0.532 1 94.25 46 LYS B N 1
ATOM 1385 C CA . LYS B 1 46 ? 6.68 -8.008 -1.509 1 94.25 46 LYS B CA 1
ATOM 1386 C C . LYS B 1 46 ? 6.43 -7.438 -2.902 1 94.25 46 LYS B C 1
ATOM 1388 O O . LYS B 1 46 ? 7.062 -7.859 -3.873 1 94.25 46 LYS B O 1
ATOM 1393 N N . THR B 1 47 ? 5.523 -6.496 -3.004 1 93.81 47 THR B N 1
ATOM 1394 C CA . THR B 1 47 ? 5.199 -5.898 -4.293 1 93.81 47 THR B CA 1
ATOM 1395 C C . THR B 1 47 ? 5.566 -4.414 -4.309 1 93.81 47 THR B C 1
ATOM 1397 O O . THR B 1 47 ? 5.738 -3.803 -3.254 1 93.81 47 THR B O 1
ATOM 1400 N N . THR B 1 48 ? 5.73 -3.883 -5.496 1 90.75 48 THR B N 1
ATOM 1401 C CA . THR B 1 48 ? 5.93 -2.447 -5.676 1 90.75 48 THR B CA 1
ATOM 1402 C C . THR B 1 48 ? 4.609 -1.697 -5.52 1 90.75 48 THR B C 1
ATOM 1404 O O . THR B 1 48 ? 4.582 -0.573 -5.016 1 90.75 48 THR B O 1
ATOM 1407 N N . ASP B 1 49 ? 3.564 -2.338 -5.98 1 92.94 49 ASP B N 1
ATOM 1408 C CA . ASP B 1 49 ? 2.186 -1.859 -5.93 1 92.94 49 ASP B CA 1
ATOM 1409 C C . ASP B 1 49 ? 1.217 -3.004 -5.637 1 92.94 49 ASP B C 1
ATOM 1411 O O . ASP B 1 49 ? 0.981 -3.857 -6.496 1 92.94 49 ASP B O 1
ATOM 1415 N N . CYS B 1 50 ? 0.655 -2.941 -4.461 1 95.19 50 CYS B N 1
ATOM 1416 C CA . CYS B 1 50 ? -0.16 -4.062 -4.008 1 95.19 50 CYS B CA 1
ATOM 1417 C C . CYS B 1 50 ? -1.419 -4.199 -4.855 1 95.19 50 CYS B C 1
ATOM 1419 O O . CYS B 1 50 ? -2.039 -5.266 -4.883 1 95.19 50 CYS B O 1
ATOM 1421 N N . PHE B 1 51 ? -1.771 -3.213 -5.637 1 94.81 51 PHE B N 1
ATOM 1422 C CA . PHE B 1 51 ? -2.988 -3.264 -6.441 1 94.81 51 PHE B CA 1
ATOM 1423 C C . PHE B 1 51 ? -2.852 -4.277 -7.566 1 94.81 51 PHE B C 1
ATOM 1425 O O . PHE B 1 51 ? -3.852 -4.734 -8.125 1 94.81 51 PHE B O 1
ATOM 1432 N N . GLU B 1 52 ? -1.686 -4.613 -7.883 1 95.31 52 GLU B N 1
ATOM 1433 C CA . GLU B 1 52 ? -1.439 -5.574 -8.953 1 95.31 52 GLU B CA 1
ATOM 1434 C C . GLU B 1 52 ? -1.955 -6.961 -8.578 1 95.31 52 GLU B C 1
ATOM 1436 O O . GLU B 1 52 ? -2.102 -7.828 -9.445 1 95.31 52 GLU B O 1
ATOM 1441 N N . LEU B 1 53 ? -2.168 -7.156 -7.312 1 98.06 53 LEU B N 1
ATOM 1442 C CA . LEU B 1 53 ? -2.609 -8.453 -6.816 1 98.06 53 LEU B CA 1
ATOM 1443 C C . LEU B 1 53 ? -4.125 -8.586 -6.898 1 98.06 53 LEU B C 1
ATOM 1445 O O . LEU B 1 53 ? -4.672 -9.68 -6.75 1 98.06 53 LEU B O 1
ATOM 1449 N N . LEU B 1 54 ? -4.789 -7.453 -7.086 1 98.19 54 LEU B N 1
ATOM 1450 C CA . LEU B 1 54 ? -6.246 -7.406 -7 1 98.19 54 LEU B CA 1
ATOM 1451 C C . LEU B 1 54 ? -6.879 -7.805 -8.328 1 98.19 54 LEU B C 1
ATOM 1453 O O . LEU B 1 54 ? -6.379 -7.438 -9.391 1 98.19 54 LEU B O 1
ATOM 1457 N N . SER B 1 55 ? -8.016 -8.492 -8.188 1 97.81 55 SER B N 1
ATOM 1458 C CA . SER B 1 55 ? -8.789 -8.812 -9.383 1 97.81 55 SER B CA 1
ATOM 1459 C C . SER B 1 55 ? -9.258 -7.543 -10.094 1 97.81 55 SER B C 1
ATOM 1461 O O . SER B 1 55 ? -9.406 -6.492 -9.469 1 97.81 55 SER B O 1
ATOM 1463 N N . PRO B 1 56 ? -9.555 -7.684 -11.375 1 97 56 PRO B N 1
ATOM 1464 C CA . PRO B 1 56 ? -10.062 -6.523 -12.109 1 97 56 PRO B CA 1
ATOM 1465 C C . PRO B 1 56 ? -11.352 -5.965 -11.523 1 97 56 PRO B C 1
ATOM 1467 O O . PRO B 1 56 ? -11.531 -4.746 -11.453 1 97 56 PRO B O 1
ATOM 1470 N N . ARG B 1 57 ? -12.172 -6.84 -11.117 1 96.44 57 ARG B N 1
ATOM 1471 C CA . ARG B 1 57 ? -13.422 -6.41 -10.508 1 96.44 57 ARG B CA 1
ATOM 1472 C C . ARG B 1 57 ? -13.172 -5.617 -9.234 1 96.44 57 ARG B C 1
ATOM 1474 O O . ARG B 1 57 ? -13.766 -4.559 -9.023 1 96.44 57 ARG B O 1
ATOM 1481 N N . PHE B 1 58 ? -12.312 -6.121 -8.422 1 97.62 58 PHE B N 1
ATOM 1482 C CA . PHE B 1 58 ? -12.016 -5.445 -7.164 1 97.62 58 PHE B CA 1
ATOM 1483 C C . PHE B 1 58 ? -11.328 -4.109 -7.418 1 97.62 58 PHE B C 1
ATOM 1485 O O . PHE B 1 58 ? -11.602 -3.121 -6.734 1 97.62 58 PHE B O 1
ATOM 1492 N N . LEU B 1 59 ? -10.445 -4.102 -8.352 1 95.75 59 LEU B N 1
ATOM 1493 C CA . LEU B 1 59 ? -9.734 -2.873 -8.68 1 95.75 59 LEU B CA 1
ATOM 1494 C C . LEU B 1 59 ? -10.711 -1.786 -9.125 1 95.75 59 LEU B C 1
ATOM 1496 O O . LEU B 1 59 ? -10.555 -0.62 -8.75 1 95.75 59 LEU B O 1
ATOM 1500 N N . ARG B 1 60 ? -11.625 -2.129 -9.922 1 95.19 60 ARG B N 1
ATOM 1501 C CA . ARG B 1 60 ? -12.656 -1.183 -10.344 1 95.19 60 ARG B CA 1
ATOM 1502 C C . ARG B 1 60 ? -13.445 -0.655 -9.156 1 95.19 60 ARG B C 1
ATOM 1504 O O . ARG B 1 60 ? -13.703 0.546 -9.055 1 95.19 60 ARG B O 1
ATOM 1511 N N . PHE B 1 61 ? -13.828 -1.562 -8.367 1 95.81 61 PHE B N 1
ATOM 1512 C CA . PHE B 1 61 ? -14.539 -1.2 -7.148 1 95.81 61 PHE B CA 1
ATOM 1513 C C . PHE B 1 61 ? -13.734 -0.192 -6.332 1 95.81 61 PHE B C 1
ATOM 1515 O O . PHE B 1 61 ? -14.266 0.835 -5.91 1 95.81 61 PHE B O 1
ATOM 1522 N N . LYS B 1 62 ? -12.461 -0.508 -6.082 1 92.81 62 LYS B N 1
ATOM 1523 C CA . LYS B 1 62 ? -11.578 0.357 -5.301 1 92.81 62 LYS B CA 1
ATOM 1524 C C . LYS B 1 62 ? -11.508 1.756 -5.91 1 92.81 62 LYS B C 1
ATOM 1526 O O . LYS B 1 62 ? -11.5 2.752 -5.184 1 92.81 62 LYS B O 1
ATOM 1531 N N . ARG B 1 63 ? -11.383 1.843 -7.195 1 89.88 63 ARG B N 1
ATOM 1532 C CA . ARG B 1 63 ? -11.281 3.119 -7.895 1 89.88 63 ARG B CA 1
ATOM 1533 C C . ARG B 1 63 ? -12.562 3.93 -7.75 1 89.88 63 ARG B C 1
ATOM 1535 O O . ARG B 1 63 ? -12.523 5.156 -7.637 1 89.88 63 ARG B O 1
ATOM 1542 N N . GLN B 1 64 ? -13.555 3.252 -7.68 1 93.06 64 GLN B N 1
ATOM 1543 C CA . GLN B 1 64 ? -14.867 3.887 -7.613 1 93.06 64 GLN B CA 1
ATOM 1544 C C . GLN B 1 64 ? -15.141 4.449 -6.219 1 93.06 64 GLN B C 1
ATOM 1546 O O . GLN B 1 64 ? -15.711 5.531 -6.082 1 93.06 64 GLN B O 1
ATOM 1551 N N . TYR B 1 65 ? -14.781 3.807 -5.141 1 90.88 65 TYR B N 1
ATOM 1552 C CA . TYR B 1 65 ? -15.234 4.164 -3.799 1 90.88 65 TYR B CA 1
ATOM 1553 C C . TYR B 1 65 ? -14.086 4.746 -2.977 1 90.88 65 TYR B C 1
ATOM 1555 O O . TYR B 1 65 ? -14.297 5.207 -1.853 1 90.88 65 TYR B O 1
ATOM 1563 N N . SER B 1 66 ? -12.977 4.977 -3.436 1 86.69 66 SER B N 1
ATOM 1564 C CA . SER B 1 66 ? -11.828 5.555 -2.746 1 86.69 66 SER B CA 1
ATOM 1565 C C . SER B 1 66 ? -11.711 5.016 -1.324 1 86.69 66 SER B C 1
ATOM 1567 O O . SER B 1 66 ? -11.688 5.785 -0.362 1 86.69 66 SER B O 1
ATOM 1569 N N . ILE B 1 67 ? -11.641 3.822 -1.113 1 90.75 67 ILE B N 1
ATOM 1570 C CA . ILE B 1 67 ? -11.578 3.184 0.197 1 90.75 67 ILE B CA 1
ATOM 1571 C C . ILE B 1 67 ? -10.133 3.17 0.695 1 90.75 67 ILE B C 1
ATOM 1573 O O . ILE B 1 67 ? -9.195 3.062 -0.1 1 90.75 67 ILE B O 1
ATOM 1577 N N . SER B 1 68 ? -10.008 3.271 2.023 1 90 68 SER B N 1
ATOM 1578 C CA . SER B 1 68 ? -8.688 3.203 2.635 1 90 68 SER B CA 1
ATOM 1579 C C . SER B 1 68 ? -8.078 1.813 2.479 1 90 68 SER B C 1
ATOM 1581 O O . SER B 1 68 ? -8.789 0.845 2.201 1 90 68 SER B O 1
ATOM 1583 N N . LEU B 1 69 ? -6.828 1.779 2.664 1 92.81 69 LEU B N 1
ATOM 1584 C CA . LEU B 1 69 ? -6.141 0.493 2.586 1 92.81 69 LEU B CA 1
ATOM 1585 C C . LEU B 1 69 ? -6.719 -0.491 3.598 1 92.81 69 LEU B C 1
ATOM 1587 O O . LEU B 1 69 ? -6.922 -1.665 3.283 1 92.81 69 LEU B O 1
ATOM 1591 N N . ASN B 1 70 ? -6.973 -0.039 4.801 1 92.25 70 ASN B N 1
ATOM 1592 C CA . ASN B 1 70 ? -7.555 -0.908 5.816 1 92.25 70 ASN B CA 1
ATOM 1593 C C . ASN B 1 70 ? -8.906 -1.461 5.371 1 92.25 70 ASN B C 1
ATOM 1595 O O . ASN B 1 70 ? -9.188 -2.65 5.543 1 92.25 70 ASN B O 1
ATOM 1599 N N . GLU B 1 71 ? -9.703 -0.607 4.855 1 93.88 71 GLU B N 1
ATOM 1600 C CA . GLU B 1 71 ? -11 -1.046 4.34 1 93.88 71 GLU B CA 1
ATOM 1601 C C . GLU B 1 71 ? -10.828 -2.025 3.184 1 93.88 71 GLU B C 1
ATOM 1603 O O . GLU B 1 71 ? -11.562 -3.012 3.086 1 93.88 71 GLU B O 1
ATOM 1608 N N . MET B 1 72 ? -9.922 -1.667 2.348 1 96.38 72 MET B N 1
ATOM 1609 C CA . MET B 1 72 ? -9.617 -2.535 1.214 1 96.38 72 MET B CA 1
ATOM 1610 C C . MET B 1 72 ? -9.234 -3.934 1.688 1 96.38 72 MET B C 1
ATOM 1612 O O . MET B 1 72 ? -9.773 -4.93 1.2 1 96.38 72 MET B O 1
ATOM 1616 N N . ILE B 1 73 ? -8.328 -3.998 2.66 1 96.69 73 ILE B N 1
ATOM 1617 C CA . ILE B 1 73 ? -7.867 -5.273 3.199 1 96.69 73 ILE B CA 1
ATOM 1618 C C . ILE B 1 73 ? -9.055 -6.062 3.748 1 96.69 73 ILE B C 1
ATOM 1620 O O . ILE B 1 73 ? -9.188 -7.258 3.477 1 96.69 73 ILE B O 1
ATOM 1624 N N . GLN B 1 74 ? -9.883 -5.391 4.438 1 96.5 74 GLN B N 1
ATOM 1625 C CA . GLN B 1 74 ? -11.062 -6.039 5.012 1 96.5 74 GLN B CA 1
ATOM 1626 C C . GLN B 1 74 ? -11.953 -6.625 3.92 1 96.5 74 GLN B C 1
ATOM 1628 O O . GLN B 1 74 ? -12.445 -7.75 4.047 1 96.5 74 GLN B O 1
ATOM 1633 N N . LEU B 1 75 ? -12.141 -5.934 2.938 1 97.19 75 LEU B N 1
ATOM 1634 C CA . LEU B 1 75 ? -13.008 -6.367 1.851 1 97.19 75 LEU B CA 1
ATOM 1635 C C . LEU B 1 75 ? -12.391 -7.531 1.089 1 97.19 75 LEU B C 1
ATOM 1637 O O . LEU B 1 75 ? -13.086 -8.477 0.712 1 97.19 75 LEU B O 1
ATOM 1641 N N . ILE B 1 76 ? -11.078 -7.422 0.796 1 98 76 ILE B N 1
ATOM 1642 C CA . ILE B 1 76 ? -10.383 -8.508 0.11 1 98 76 ILE B CA 1
ATOM 1643 C C . ILE B 1 76 ? -10.578 -9.812 0.876 1 98 76 ILE B C 1
ATOM 1645 O O . ILE B 1 76 ? -10.852 -10.852 0.279 1 98 76 ILE B O 1
ATOM 1649 N N . LEU B 1 77 ? -10.484 -9.75 2.211 1 97.94 77 LEU B N 1
ATOM 1650 C CA . LEU B 1 77 ? -10.469 -10.938 3.055 1 97.94 77 LEU B CA 1
ATOM 1651 C C . LEU B 1 77 ? -11.867 -11.547 3.162 1 97.94 77 LEU B C 1
ATOM 1653 O O . LEU B 1 77 ? -12.023 -12.688 3.611 1 97.94 77 LEU B O 1
ATOM 1657 N N . GLN B 1 78 ? -12.898 -10.859 2.768 1 97.38 78 GLN B N 1
ATOM 1658 C CA . GLN B 1 78 ? -14.242 -11.43 2.742 1 97.38 78 GLN B CA 1
ATOM 1659 C C . GLN B 1 78 ? -14.352 -12.539 1.698 1 97.38 78 GLN B C 1
ATOM 1661 O O . GLN B 1 78 ? -15.016 -13.555 1.93 1 97.38 78 GLN B O 1
ATOM 1666 N N . LYS B 1 79 ? -13.75 -12.367 0.578 1 97.44 79 LYS B N 1
ATOM 1667 C CA . LYS B 1 79 ? -13.703 -13.359 -0.492 1 97.44 79 LYS B CA 1
ATOM 1668 C C . LYS B 1 79 ? -12.375 -13.305 -1.239 1 97.44 79 LYS B C 1
ATOM 1670 O O . LYS B 1 79 ? -12.328 -12.914 -2.41 1 97.44 79 LYS B O 1
ATOM 1675 N N . PRO B 1 80 ? -11.383 -13.773 -0.551 1 97.88 80 PRO B N 1
ATOM 1676 C CA . PRO B 1 80 ? -10.055 -13.664 -1.157 1 97.88 80 PRO B CA 1
ATOM 1677 C C . PRO B 1 80 ? -9.969 -14.352 -2.52 1 97.88 80 PRO B C 1
ATOM 1679 O O . PRO B 1 80 ? -9.266 -13.875 -3.412 1 97.88 80 PRO B O 1
ATOM 1682 N N . ASP B 1 81 ? -10.695 -15.461 -2.732 1 96.81 81 ASP B N 1
ATOM 1683 C CA . ASP B 1 81 ? -10.648 -16.219 -3.979 1 96.81 81 ASP B CA 1
ATOM 1684 C C . ASP B 1 81 ? -11.227 -15.414 -5.141 1 96.81 81 ASP B C 1
ATOM 1686 O O . ASP B 1 81 ? -10.898 -15.664 -6.301 1 96.81 81 ASP B O 1
ATOM 1690 N N . GLN B 1 82 ? -11.977 -14.43 -4.805 1 96.75 82 GLN B N 1
ATOM 1691 C CA . GLN B 1 82 ? -12.586 -13.602 -5.844 1 96.75 82 GLN B CA 1
ATOM 1692 C C . GLN B 1 82 ? -11.859 -12.258 -5.973 1 96.75 82 GLN B C 1
ATOM 1694 O O . GLN B 1 82 ? -11.891 -11.641 -7.035 1 96.75 82 GLN B O 1
ATOM 1699 N N . ASN B 1 83 ? -11.258 -11.852 -4.922 1 98.31 83 ASN B N 1
ATOM 1700 C CA . ASN B 1 83 ? -10.789 -10.469 -4.867 1 98.31 83 ASN B CA 1
ATOM 1701 C C . ASN B 1 83 ? -9.305 -10.367 -5.199 1 98.31 83 ASN B C 1
ATOM 1703 O O . ASN B 1 83 ? -8.805 -9.281 -5.469 1 98.31 83 ASN B O 1
ATOM 1707 N N . LEU B 1 84 ? -8.648 -11.422 -5.203 1 98.56 84 LEU B N 1
ATOM 1708 C CA . LEU B 1 84 ? -7.25 -11.5 -5.602 1 98.56 84 LEU B CA 1
ATOM 1709 C C . LEU B 1 84 ? -7.105 -12.188 -6.957 1 98.56 84 LEU B C 1
ATOM 1711 O O . LEU B 1 84 ? -7.961 -12.984 -7.344 1 98.56 84 LEU B O 1
ATOM 1715 N N . ARG B 1 85 ? -6.035 -11.883 -7.617 1 98.25 85 ARG B N 1
ATOM 1716 C CA . ARG B 1 85 ? -5.707 -12.578 -8.859 1 98.25 85 ARG B CA 1
ATOM 1717 C C . ARG B 1 85 ? -4.996 -13.898 -8.57 1 98.25 85 ARG B C 1
ATOM 1719 O O . ARG B 1 85 ? -3.768 -13.938 -8.461 1 98.25 85 ARG B O 1
ATOM 1726 N N . LEU B 1 86 ? -5.773 -14.945 -8.508 1 97.69 86 LEU B N 1
ATOM 1727 C CA . LEU B 1 86 ? -5.262 -16.281 -8.234 1 97.69 86 LEU B CA 1
ATOM 1728 C C . LEU B 1 86 ? -5.348 -17.172 -9.469 1 97.69 86 LEU B C 1
ATOM 1730 O O . LEU B 1 86 ? -6.156 -16.906 -10.367 1 97.69 86 LEU B O 1
ATOM 1734 N N . PRO B 1 87 ? -4.555 -18.156 -9.508 1 97.44 87 PRO B N 1
ATOM 1735 C CA . PRO B 1 87 ? -3.479 -18.562 -8.594 1 97.44 87 PRO B CA 1
ATOM 1736 C C . PRO B 1 87 ? -2.324 -17.547 -8.57 1 97.44 87 PRO B C 1
ATOM 1738 O O . PRO B 1 87 ? -2.119 -16.828 -9.539 1 97.44 87 PRO B O 1
ATOM 1741 N N . LEU B 1 88 ? -1.658 -17.484 -7.383 1 98 88 LEU B N 1
ATOM 1742 C CA . LEU B 1 88 ? -0.518 -16.609 -7.168 1 98 88 LEU B CA 1
ATOM 1743 C C . LEU B 1 88 ? 0.69 -17.391 -6.664 1 98 88 LEU B C 1
ATOM 1745 O O . LEU B 1 88 ? 0.551 -18.281 -5.824 1 98 88 LEU B O 1
ATOM 1749 N N . ILE B 1 89 ? 1.881 -17.031 -7.191 1 97.75 89 ILE B N 1
ATOM 1750 C CA . ILE B 1 89 ? 3.107 -17.656 -6.727 1 97.75 89 ILE B CA 1
ATOM 1751 C C . ILE B 1 89 ? 4.039 -16.609 -6.129 1 97.75 89 ILE B C 1
ATOM 1753 O O . ILE B 1 89 ? 4.188 -15.516 -6.68 1 97.75 89 ILE B O 1
ATOM 1757 N N . VAL B 1 90 ? 4.527 -16.906 -4.977 1 96.88 90 VAL B N 1
ATOM 1758 C CA . VAL B 1 90 ? 5.543 -16.078 -4.348 1 96.88 90 VAL B CA 1
ATOM 1759 C C . VAL B 1 90 ? 6.906 -16.75 -4.445 1 96.88 90 VAL B C 1
ATOM 1761 O O . VAL B 1 90 ? 7.059 -17.906 -4.047 1 96.88 90 VAL B O 1
ATOM 1764 N N . CYS B 1 91 ? 7.809 -16.062 -5.008 1 95.12 91 CYS B N 1
ATOM 1765 C CA . CYS B 1 91 ? 9.188 -16.531 -5.082 1 95.12 91 CYS B CA 1
ATOM 1766 C C . CYS B 1 91 ? 10.156 -15.453 -4.633 1 95.12 91 CYS B C 1
ATOM 1768 O O . CYS B 1 91 ? 10.305 -14.422 -5.301 1 95.12 91 CYS B O 1
ATOM 1770 N N . GLN B 1 92 ? 10.812 -15.758 -3.459 1 87.56 92 GLN B N 1
ATOM 1771 C CA . GLN B 1 92 ? 11.703 -14.789 -2.838 1 87.56 92 GLN B CA 1
ATOM 1772 C C . GLN B 1 92 ? 10.977 -13.484 -2.533 1 87.56 92 GLN B C 1
ATOM 1774 O O . GLN B 1 92 ? 10.023 -13.469 -1.749 1 87.56 92 GLN B O 1
ATOM 1779 N N . ASN B 1 93 ? 11.133 -12.398 -3.229 1 85.12 93 ASN B N 1
ATOM 1780 C CA . ASN B 1 93 ? 10.531 -11.117 -2.9 1 85.12 93 ASN B CA 1
ATOM 1781 C C . ASN B 1 93 ? 9.641 -10.609 -4.031 1 85.12 93 ASN B C 1
ATOM 1783 O O . ASN B 1 93 ? 9.391 -9.406 -4.137 1 85.12 93 ASN B O 1
ATOM 1787 N N . HIS B 1 94 ? 9.203 -11.688 -4.738 1 90.88 94 HIS B N 1
ATOM 1788 C CA . HIS B 1 94 ? 8.32 -11.297 -5.836 1 90.88 94 HIS B CA 1
ATOM 1789 C C . HIS B 1 94 ? 7.027 -12.102 -5.82 1 90.88 94 HIS B C 1
ATOM 1791 O O . HIS B 1 94 ? 7.031 -13.289 -5.484 1 90.88 94 HIS B O 1
ATOM 1797 N N . VAL B 1 95 ? 6.031 -11.367 -6.078 1 96.44 95 VAL B N 1
ATOM 1798 C CA . VAL B 1 95 ? 4.715 -11.992 -6.18 1 96.44 95 VAL B CA 1
ATOM 1799 C C . VAL B 1 95 ? 4.262 -12 -7.637 1 96.44 95 VAL B C 1
ATOM 1801 O O . VAL B 1 95 ? 4.344 -10.984 -8.328 1 96.44 95 VAL B O 1
ATOM 1804 N N . TYR B 1 96 ? 3.801 -13.156 -8.109 1 96.75 96 TYR B N 1
ATOM 1805 C CA . TYR B 1 96 ? 3.346 -13.344 -9.477 1 96.75 96 TYR B CA 1
ATOM 1806 C C . TYR B 1 96 ? 1.866 -13.711 -9.516 1 96.75 96 TYR B C 1
ATOM 1808 O O . TYR B 1 96 ? 1.511 -14.891 -9.406 1 96.75 96 TYR B O 1
ATOM 1816 N N . PRO B 1 97 ? 1.045 -12.727 -9.727 1 97.56 97 PRO B N 1
ATOM 1817 C CA . PRO B 1 97 ? -0.394 -13 -9.711 1 97.56 97 PRO B CA 1
ATOM 1818 C C . PRO B 1 97 ? -0.892 -13.641 -11 1 97.56 97 PRO B C 1
ATOM 1820 O O . PRO B 1 97 ? -0.277 -13.469 -12.055 1 97.56 97 PRO B O 1
ATOM 1823 N N . ALA B 1 98 ? -1.961 -14.422 -10.961 1 96.94 98 ALA B N 1
ATOM 1824 C CA . ALA B 1 98 ? -2.65 -15.016 -12.102 1 96.94 98 ALA B CA 1
ATOM 1825 C C . ALA B 1 98 ? -1.676 -15.789 -12.984 1 96.94 98 ALA B C 1
ATOM 1827 O O . ALA B 1 98 ? -1.638 -15.578 -14.203 1 96.94 98 ALA B O 1
ATOM 1828 N N . ILE B 1 99 ? -0.931 -16.609 -12.312 1 96.25 99 ILE B N 1
ATOM 1829 C CA . ILE B 1 99 ? 0.104 -17.344 -13.039 1 96.25 99 ILE B CA 1
ATOM 1830 C C . ILE B 1 99 ? -0.542 -18.359 -13.977 1 96.25 99 ILE B C 1
ATOM 1832 O O . ILE B 1 99 ? -1.416 -19.125 -13.562 1 96.25 99 ILE B O 1
ATOM 1836 N N . GLY B 1 100 ? -0.061 -18.297 -15.195 1 94.25 100 GLY B N 1
ATOM 1837 C CA . GLY B 1 100 ? -0.514 -19.297 -16.156 1 94.25 100 GLY B CA 1
ATOM 1838 C C . GLY B 1 100 ? 0.328 -20.547 -16.156 1 94.25 100 GLY B C 1
ATOM 1839 O O . GLY B 1 100 ? 1.385 -20.594 -15.523 1 94.25 100 GLY B O 1
ATOM 1840 N N . LEU B 1 101 ? -0.203 -21.516 -16.922 1 91.62 101 LEU B N 1
ATOM 1841 C CA . LEU B 1 101 ? 0.484 -22.797 -16.969 1 91.62 101 LEU B CA 1
ATOM 1842 C C . LEU B 1 101 ? 1.83 -22.672 -17.672 1 91.62 101 LEU B C 1
ATOM 1844 O O . LEU B 1 101 ? 2.801 -23.328 -17.297 1 91.62 101 LEU B O 1
ATOM 1848 N N . ASP B 1 102 ? 1.88 -21.859 -18.656 1 90.12 102 ASP B N 1
ATOM 1849 C CA . ASP B 1 102 ? 3.139 -21.656 -19.375 1 90.12 102 ASP B CA 1
ATOM 1850 C C . ASP B 1 102 ? 4.148 -20.906 -18.5 1 90.12 102 ASP B C 1
ATOM 1852 O O . ASP B 1 102 ? 5.348 -21.203 -18.562 1 90.12 102 ASP B O 1
ATOM 1856 N N . GLU B 1 103 ? 3.682 -20 -17.656 1 93.62 103 GLU B N 1
ATOM 1857 C CA . GLU B 1 103 ? 4.547 -19.156 -16.844 1 93.62 103 GLU B CA 1
ATOM 1858 C C . GLU B 1 103 ? 5.094 -19.922 -15.641 1 93.62 103 GLU B C 1
ATOM 1860 O O . GLU B 1 103 ? 6.168 -19.594 -15.133 1 93.62 103 GLU B O 1
ATOM 1865 N N . VAL B 1 104 ? 4.352 -20.859 -15.281 1 94.19 104 VAL B N 1
ATOM 1866 C CA . VAL B 1 104 ? 4.766 -21.609 -14.102 1 94.19 104 VAL B CA 1
ATOM 1867 C C . VAL B 1 104 ? 6.102 -22.297 -14.383 1 94.19 104 VAL B C 1
ATOM 1869 O O . VAL B 1 104 ? 6.871 -22.578 -13.453 1 94.19 104 VAL B O 1
ATOM 1872 N N . ARG B 1 105 ? 6.414 -22.547 -15.641 1 89.75 105 ARG B N 1
ATOM 1873 C CA . ARG B 1 105 ? 7.637 -23.234 -16.031 1 89.75 105 ARG B CA 1
ATOM 1874 C C . ARG B 1 105 ? 8.867 -22.391 -15.695 1 89.75 105 ARG B C 1
ATOM 1876 O O . ARG B 1 105 ? 9.984 -22.922 -15.641 1 89.75 105 ARG B O 1
ATOM 1883 N N . THR B 1 106 ? 8.656 -21.125 -15.57 1 91.06 106 THR B N 1
ATOM 1884 C CA . THR B 1 106 ? 9.758 -20.234 -15.234 1 91.06 106 THR B CA 1
ATOM 1885 C C . THR B 1 106 ? 10.359 -20.609 -13.875 1 91.06 106 THR B C 1
ATOM 1887 O O . THR B 1 106 ? 11.5 -20.234 -13.578 1 91.06 106 THR B O 1
ATOM 1890 N N . PHE B 1 107 ? 9.641 -21.359 -13.055 1 94.5 107 PHE B N 1
ATOM 1891 C CA . PHE B 1 107 ? 10.094 -21.688 -11.703 1 94.5 107 PHE B CA 1
ATOM 1892 C C . PHE B 1 107 ? 10.797 -23.031 -11.688 1 94.5 107 PHE B C 1
ATOM 1894 O O . PHE B 1 107 ? 11.156 -23.531 -10.617 1 94.5 107 PHE B O 1
ATOM 1901 N N . LEU B 1 108 ? 11.016 -23.562 -12.844 1 92.44 108 LEU B N 1
ATOM 1902 C CA . LEU B 1 108 ? 11.664 -24.875 -12.945 1 92.44 108 LEU B CA 1
ATOM 1903 C C . LEU B 1 108 ? 13.18 -24.734 -13.016 1 92.44 108 LEU B C 1
ATOM 1905 O O . LEU B 1 108 ? 13.688 -23.688 -13.43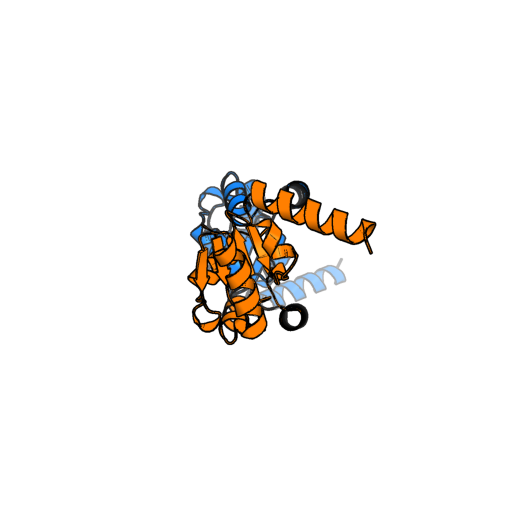 1 92.44 108 LEU B O 1
ATOM 1909 N N . PRO B 1 109 ? 13.852 -25.812 -12.602 1 89.62 109 PRO B N 1
ATOM 1910 C CA . PRO B 1 109 ? 15.312 -25.766 -12.727 1 89.62 109 PRO B CA 1
ATOM 1911 C C . PRO B 1 109 ? 15.773 -25.531 -14.156 1 89.62 109 PRO B C 1
ATOM 1913 O O . PRO B 1 109 ? 15.086 -25.906 -15.109 1 89.62 109 PRO B O 1
ATOM 1916 N N . ARG B 1 110 ? 16.875 -24.828 -14.211 1 85.12 110 ARG B N 1
ATOM 1917 C CA . ARG B 1 110 ? 17.406 -24.406 -15.5 1 85.12 110 ARG B CA 1
ATOM 1918 C C . ARG B 1 110 ? 17.516 -25.578 -16.469 1 85.12 110 ARG B C 1
ATOM 1920 O O . ARG B 1 110 ? 17.188 -25.453 -17.641 1 85.12 110 ARG B O 1
ATOM 1927 N N . GLN B 1 111 ? 17.969 -26.672 -15.953 1 86.38 111 GLN B N 1
AT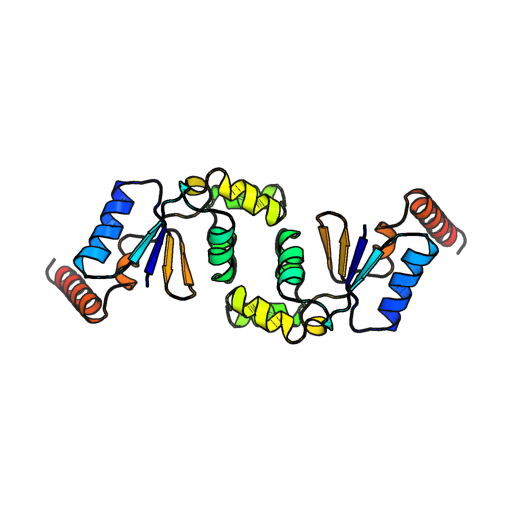OM 1928 C CA . GLN B 1 111 ? 18.141 -27.859 -16.797 1 86.38 111 GLN B CA 1
ATOM 1929 C C . GLN B 1 111 ? 16.828 -28.281 -17.438 1 86.38 111 GLN B C 1
ATOM 1931 O O . GLN B 1 111 ? 16.781 -28.625 -18.609 1 86.38 111 GLN B O 1
ATOM 1936 N N . VAL B 1 112 ? 15.836 -28.156 -16.578 1 84.88 112 VAL B N 1
ATOM 1937 C CA . VAL B 1 112 ? 14.516 -28.547 -17.047 1 84.88 112 VAL B CA 1
ATOM 1938 C C . VAL B 1 112 ? 14.008 -27.516 -18.062 1 84.88 112 VAL B C 1
ATOM 1940 O O . VAL B 1 112 ? 13.438 -27.875 -19.094 1 84.88 112 VAL B O 1
ATOM 1943 N N . LYS B 1 113 ? 14.242 -26.312 -17.812 1 83.69 113 LYS B N 1
ATOM 1944 C CA . LYS B 1 113 ? 13.789 -25.25 -18.719 1 83.69 113 LYS B CA 1
ATOM 1945 C C . LYS B 1 113 ? 14.43 -25.391 -20.094 1 83.69 113 LYS B C 1
ATOM 1947 O O . LYS B 1 113 ? 13.766 -25.219 -21.125 1 83.69 113 LYS B O 1
ATOM 1952 N N . GLU B 1 114 ? 15.648 -25.781 -20.078 1 85.25 114 GLU B N 1
ATOM 1953 C CA . GLU B 1 114 ? 16.375 -25.969 -21.328 1 85.25 114 GLU B CA 1
ATOM 1954 C C . GLU B 1 114 ? 15.82 -27.156 -22.109 1 85.25 114 GLU B C 1
ATOM 1956 O O . GLU B 1 114 ? 15.695 -27.094 -23.344 1 85.25 114 GLU B O 1
ATOM 1961 N N . GLU B 1 115 ? 15.531 -28.109 -21.438 1 84.56 115 GLU B N 1
ATOM 1962 C CA . GLU B 1 115 ? 14.953 -29.281 -22.078 1 84.56 115 GLU B CA 1
ATOM 1963 C C . GLU B 1 115 ? 13.594 -28.969 -22.703 1 84.56 115 GLU B C 1
ATOM 1965 O O . GLU B 1 115 ? 13.305 -29.406 -23.812 1 84.56 115 GLU B O 1
ATOM 1970 N N . LEU B 1 116 ? 12.828 -28.234 -21.969 1 80.06 116 LEU B N 1
ATOM 1971 C CA . LEU B 1 116 ? 11.5 -27.875 -22.453 1 80.06 116 LEU B CA 1
ATOM 1972 C C . LEU B 1 116 ? 11.586 -26.938 -23.641 1 80.06 116 LEU B C 1
ATOM 1974 O O . LEU B 1 116 ? 10.781 -27.031 -24.578 1 80.06 116 LEU B O 1
ATOM 1978 N N . PHE B 1 117 ? 12.547 -26.062 -23.609 1 78.62 117 PHE B N 1
ATOM 1979 C CA . PHE B 1 117 ? 12.766 -25.141 -24.719 1 78.62 117 PHE B CA 1
ATOM 1980 C C . PHE B 1 117 ? 13.156 -25.906 -25.984 1 78.62 117 PHE B C 1
ATOM 1982 O O . PHE B 1 117 ? 12.617 -25.656 -27.062 1 78.62 117 PHE B O 1
ATOM 1989 N N . GLN B 1 118 ? 14.031 -26.812 -25.906 1 81.81 118 GLN B N 1
ATOM 1990 C CA . GLN B 1 118 ? 14.5 -27.594 -27.031 1 81.81 118 GLN B CA 1
ATOM 1991 C C . GLN B 1 118 ? 13.375 -28.438 -27.625 1 81.81 118 GLN B C 1
ATOM 1993 O O . GLN B 1 118 ? 13.258 -28.547 -28.859 1 81.81 118 GLN B O 1
ATOM 1998 N N . THR B 1 119 ? 12.508 -28.906 -26.766 1 78.19 119 THR B N 1
ATOM 1999 C CA . THR B 1 119 ? 11.391 -29.734 -27.219 1 78.19 119 THR B CA 1
ATOM 2000 C C . THR B 1 119 ? 10.375 -28.875 -27.969 1 78.19 119 THR B C 1
ATOM 2002 O O . THR B 1 119 ? 9.812 -29.328 -28.984 1 78.19 119 THR B O 1
ATOM 2005 N N . SER B 1 120 ? 10.195 -27.688 -27.469 1 74.56 120 SER B N 1
ATOM 2006 C CA . SER B 1 120 ? 9.273 -26.781 -28.141 1 74.56 120 SER B CA 1
ATOM 2007 C C . SER B 1 120 ? 9.805 -26.344 -29.5 1 74.56 120 SER B C 1
ATOM 2009 O O . SER B 1 120 ? 9.039 -26.219 -30.453 1 74.56 120 SER B O 1
ATOM 2011 N N . LEU B 1 121 ? 11.117 -26.156 -29.562 1 72.31 121 LEU B N 1
ATOM 2012 C CA . LEU B 1 121 ? 11.758 -25.797 -30.812 1 72.31 121 LEU B CA 1
ATOM 2013 C C . LEU B 1 121 ? 11.68 -26.938 -31.812 1 72.31 121 LEU B C 1
ATOM 2015 O O . LEU B 1 121 ? 11.406 -26.719 -33 1 72.31 121 LEU B O 1
ATOM 2019 N N . MET B 1 122 ? 11.883 -28.094 -31.469 1 72.69 122 MET B N 1
ATOM 2020 C CA . MET B 1 122 ? 11.859 -29.266 -32.344 1 72.69 122 MET B CA 1
ATOM 2021 C C . MET B 1 122 ? 10.453 -29.531 -32.844 1 72.69 122 MET B C 1
ATOM 2023 O O . MET B 1 122 ? 10.273 -29.938 -34 1 72.69 122 MET B O 1
ATOM 2027 N N . LYS B 1 123 ? 9.461 -29.266 -32.125 1 71.88 123 LYS B N 1
ATOM 2028 C CA . LYS B 1 123 ? 8.086 -29.453 -32.594 1 71.88 123 LYS B CA 1
ATOM 2029 C C . LYS B 1 123 ? 7.738 -28.438 -33.688 1 71.88 123 LYS B C 1
ATOM 2031 O O . LYS B 1 123 ? 6.949 -28.734 -34.562 1 71.88 123 LYS B O 1
ATOM 2036 N N . GLN B 1 124 ? 8.266 -27.344 -33.562 1 71.81 124 GLN B N 1
ATOM 2037 C CA . GLN B 1 124 ? 8.008 -26.328 -34.594 1 71.81 124 GLN B CA 1
ATOM 2038 C C . GLN B 1 124 ? 8.703 -26.672 -35.906 1 71.81 124 GLN B C 1
ATOM 2040 O O . GLN B 1 124 ? 8.195 -26.344 -36.969 1 71.81 124 GLN B O 1
ATOM 2045 N N . VAL B 1 125 ? 9.711 -27.422 -35.844 1 71.56 125 VAL B N 1
ATOM 2046 C CA . VAL B 1 125 ? 10.469 -27.75 -37.031 1 71.56 125 VAL B CA 1
ATOM 2047 C C . VAL B 1 125 ? 9.906 -29.031 -37.688 1 71.56 125 VAL B C 1
ATOM 2049 O O . VAL B 1 125 ? 9.914 -29.172 -38.906 1 71.56 125 VAL B O 1
ATOM 2052 N N . THR B 1 126 ? 9.5 -29.844 -36.906 1 69.12 126 THR B N 1
ATOM 2053 C CA . THR B 1 126 ? 9.062 -31.125 -37.469 1 69.12 126 THR B CA 1
ATOM 2054 C C . THR B 1 126 ? 7.586 -31.062 -37.844 1 69.12 126 THR B C 1
ATOM 2056 O O . THR B 1 126 ? 7.094 -31.938 -38.562 1 69.12 126 THR B O 1
ATOM 2059 N N . GLY B 1 127 ? 6.809 -30.172 -37.312 1 58.06 127 GLY B N 1
ATOM 2060 C CA . GLY B 1 127 ? 5.43 -30.078 -37.781 1 58.06 127 GLY B CA 1
ATOM 2061 C C . GLY B 1 127 ? 5.215 -29.031 -38.844 1 58.06 127 GLY B C 1
ATOM 2062 O O . GLY B 1 127 ? 6.027 -28.109 -39 1 58.06 127 GLY B O 1
#

Sequence (254 aa):
MLEVYLGNNANTNQDLLAILTTYGVTYRCIKACDVNREILLSLFAKTTDCFELLSPRFLRFKRQYSISLNEMIQLILQKPDQNLRLPLIVCQNHVYPAIGLDEVRTFLPRQVKEELFQTSLMKQVTGMLEVYLGNNANTNQDLLAILTTYGVTYRCIKACDVNREILLSLFAKTTDCFELLSPRFLRFKRQYSISLNEMIQLILQKPDQNLRLPLIVCQNHVYPAIGLDEVRTFLPRQVKEELFQTSLMKQVTG

Radius of gyration: 24.66 Å; Cα contacts (8 Å, |Δi|>4): 333; chains: 2; bounding box: 36×80×59 Å

Solvent-accessible surface area (backbone atoms only — not comparable to full-atom values): 13643 Å² total; per-residue (Å²): 119,34,36,36,34,40,39,82,45,64,67,61,44,50,53,49,50,47,55,36,53,74,69,66,50,68,65,45,80,42,53,36,89,70,54,46,70,69,57,50,51,54,54,35,34,26,22,69,54,56,66,72,39,38,16,71,68,44,48,52,51,46,69,69,64,67,47,28,36,50,55,45,52,55,55,35,59,73,43,35,58,67,29,32,30,50,29,28,40,35,51,89,66,39,68,42,50,51,57,45,75,76,58,55,51,73,74,47,55,67,71,56,42,51,53,52,50,53,52,55,52,50,50,61,68,75,95,120,34,36,36,35,40,40,83,45,65,67,60,42,49,54,50,50,46,56,37,53,74,70,67,50,68,66,46,78,41,53,35,89,71,53,46,69,70,56,50,50,54,55,36,34,26,23,67,54,56,67,71,40,38,15,72,68,43,47,52,51,46,69,70,64,67,47,28,34,50,55,46,54,56,56,35,59,74,43,36,58,66,29,32,32,50,29,28,38,37,51,90,65,39,68,40,51,51,57,45,75,77,58,55,49,73,74,46,55,67,71,55,42,52,52,52,49,52,52,55,52,50,50,62,67,74,96

Nearest PDB structures (foldseek):
  2kok-assembly1_A  TM=6.477E-01  e=1.152E-04  Brucella abortus
  2mu0-assembly1_A  TM=4.717E-01  e=2.337E-04  Brucella abortus 2308
  7rka-assembly1_A  TM=6.334E-01  e=4.266E-02  Leptinotarsa decemlineata
  2khp-assembly1_A  TM=5.806E-01  e=2.935E-01  Brucella melitensis
  7dw2-assembly1_A  TM=6.514E-01  e=5.234E-01  Salix babylonica

Secondary structure (DSSP, 8-state):
-EEEE--S-HHHHHHHHHHHHHTT--EEEE-GGG--HHHHHHHHHTSS-GGGGB-HHHHHHHHHHT--HHHHHHHHHHSHHHHB-SSEEEETTEEEES--TTGGGGGS-HHHHHHHHHHHHHHHHH-/-EEEE--S-HHHHHHHHHHHHHTT--EEEE-GGG--HHHHHHHHHTSS-GGGGB-HHHHHHHHHHT--HHHHHHHHHHSHHHHB-SSEEEETTEEEES--TTGGGGGS-HHHHHHHHHHHHHHHHH-